Protein AF-A0A3B9QVH5-F1 (afdb_monomer_lite)

Secondary structure (DSSP, 8-state):
-HHHHHHHHHTT-HHHHHHHHHHHTHHHHTTTS-HHHHHHHHHHHHHHHHHHHHHHHHHHHHHHHHHHTT--GGGHHHHHHHHHHHHHHHHHHHHHHTPPTTTTHHHHHHHHHGGGGGGGT--HHHHHHHHHHHHHHHHHHHHGGGGG-TTHHHHHHHHHHHHHHHHHHH-SS--HHHHHHHHHHHHHHHHHHHHHTSEETTEE---SS--HHHHHHHHHHHHHHHHHHHHHHH-GGGG-TTTHHHHHTSSS---S-TT--SPPPPPPPHHHHHHHHTSTTSHHHHHHHHHHHHHHHHHHHHHHTT-S-GGG-

Sequence (313 aa):
MAIPAGIALLLGYEQQMLLITGGFFIIIYGEGHRFRSRLKIMVTAGLLLSLGQMAGAFVGSVVWPAIDAGGSDWWMLLIALYATAVSAVVVFMQNALRLPPPGGFFIIMVSGGATMVAKQGMNPVEVGGWALLGAATATVIGMLPALWGLHRPETTAVERLEKAVASYTADPAPTVARTHQVETLLVTTWYILFDAGHARGGESTSRVVPSESTTLSEELVQRTLTAHVRLARSNPSVGRRDDSAAEELTDTPNYIDLSRHTVPLARPSIRYRVYRSLHWYSQATMASIKVTVACLGAGVLGIACGFDRPDWA

Organism: NCBI:txid1727

Radius of gyration: 23.53 Å; chains: 1; bounding box: 60×47×68 Å

Structure (mmCIF, N/CA/C/O backbone):
data_AF-A0A3B9QVH5-F1
#
_entry.id   AF-A0A3B9QVH5-F1
#
loop_
_atom_site.group_PDB
_atom_site.id
_atom_site.type_symbol
_atom_site.label_atom_id
_atom_site.label_alt_id
_atom_site.label_comp_id
_atom_site.label_asym_id
_atom_site.label_entity_id
_atom_site.label_seq_id
_atom_site.pdbx_PDB_ins_code
_atom_site.Cartn_x
_atom_site.Cartn_y
_atom_site.Cartn_z
_atom_site.occupancy
_atom_site.B_iso_or_equiv
_atom_site.auth_seq_id
_atom_site.auth_comp_id
_atom_site.auth_asym_id
_atom_site.auth_atom_id
_atom_site.pdbx_PDB_model_num
ATOM 1 N N . MET A 1 1 ? 7.959 -16.640 1.766 1.00 56.66 1 MET A N 1
ATOM 2 C CA . MET A 1 1 ? 9.242 -16.409 1.079 1.00 56.66 1 MET A CA 1
ATOM 3 C C . MET A 1 1 ? 10.017 -17.703 0.868 1.00 56.66 1 MET A C 1
ATOM 5 O O . MET A 1 1 ? 10.120 -18.112 -0.274 1.00 56.66 1 MET A O 1
ATOM 9 N N . ALA A 1 2 ? 10.475 -18.390 1.925 1.00 60.97 2 ALA A N 1
ATOM 10 C CA . ALA A 1 2 ? 11.451 -19.489 1.817 1.00 60.97 2 ALA A CA 1
ATOM 11 C C . ALA A 1 2 ? 11.093 -20.647 0.860 1.00 60.97 2 ALA A C 1
ATOM 13 O O . ALA A 1 2 ? 11.980 -21.148 0.186 1.00 60.97 2 ALA A O 1
ATOM 14 N N . ILE A 1 3 ? 9.824 -21.060 0.760 1.00 69.56 3 ILE A N 1
ATOM 15 C CA . ILE A 1 3 ? 9.446 -22.231 -0.054 1.00 69.56 3 ILE A CA 1
ATOM 16 C C . ILE A 1 3 ? 9.471 -21.926 -1.568 1.00 69.56 3 ILE A C 1
ATOM 18 O O . ILE A 1 3 ? 10.285 -22.523 -2.262 1.00 69.56 3 ILE A O 1
ATOM 22 N N . PRO A 1 4 ? 8.662 -20.995 -2.118 1.00 64.81 4 PRO A N 1
ATOM 23 C CA . PRO A 1 4 ? 8.662 -20.732 -3.563 1.00 64.81 4 PRO A CA 1
ATOM 24 C C . PRO A 1 4 ? 9.969 -20.090 -4.055 1.00 64.81 4 PRO A C 1
ATOM 26 O O . PRO A 1 4 ? 10.474 -20.468 -5.108 1.00 64.81 4 PRO A O 1
ATOM 29 N N . ALA A 1 5 ? 10.549 -19.166 -3.279 1.00 61.94 5 ALA A N 1
ATOM 30 C CA . ALA A 1 5 ? 11.828 -18.542 -3.613 1.00 61.94 5 ALA A CA 1
ATOM 31 C C . ALA A 1 5 ? 12.992 -19.543 -3.501 1.00 61.94 5 ALA A C 1
ATOM 33 O O . ALA A 1 5 ? 13.879 -19.547 -4.346 1.00 61.94 5 ALA A O 1
ATOM 34 N N . GLY A 1 6 ? 12.957 -20.436 -2.504 1.00 69.31 6 GLY A N 1
ATOM 35 C CA . GLY A 1 6 ? 13.954 -21.493 -2.337 1.00 69.31 6 GLY A CA 1
ATOM 36 C C . GLY A 1 6 ? 13.887 -22.552 -3.435 1.00 69.31 6 GLY A C 1
ATOM 37 O O . GLY A 1 6 ? 14.928 -22.976 -3.914 1.00 69.31 6 GLY A O 1
ATOM 38 N N . ILE A 1 7 ? 12.689 -22.931 -3.897 1.00 74.25 7 ILE A N 1
ATOM 39 C CA . ILE A 1 7 ? 12.533 -23.836 -5.049 1.00 74.25 7 ILE A CA 1
ATOM 40 C C . ILE A 1 7 ? 13.089 -23.187 -6.322 1.00 74.25 7 ILE A C 1
ATOM 42 O O . ILE A 1 7 ? 13.825 -23.839 -7.056 1.00 74.25 7 ILE A O 1
ATOM 46 N N . ALA A 1 8 ? 12.790 -21.906 -6.569 1.00 71.12 8 ALA A N 1
ATOM 47 C CA . ALA A 1 8 ? 13.343 -21.177 -7.711 1.00 71.12 8 ALA A CA 1
ATOM 48 C C . ALA A 1 8 ? 14.880 -21.114 -7.654 1.00 71.12 8 ALA A C 1
ATOM 50 O O . ALA A 1 8 ? 15.539 -21.413 -8.646 1.00 71.12 8 ALA A O 1
ATOM 51 N N . LEU A 1 9 ? 15.448 -20.817 -6.481 1.00 74.62 9 LEU A N 1
ATOM 52 C CA . LEU A 1 9 ? 16.896 -20.769 -6.277 1.00 74.62 9 LEU A CA 1
ATOM 53 C C . LEU A 1 9 ? 17.556 -22.144 -6.468 1.00 74.62 9 LEU A C 1
ATOM 55 O O . LEU A 1 9 ? 18.572 -22.241 -7.147 1.00 74.62 9 LEU A O 1
ATOM 59 N N . LEU A 1 10 ? 16.955 -23.221 -5.950 1.00 81.00 10 LEU A N 1
ATOM 60 C CA . LEU A 1 10 ? 17.454 -24.592 -6.139 1.00 81.00 10 LEU A CA 1
ATOM 61 C C . LEU A 1 10 ? 17.414 -25.054 -7.604 1.00 81.00 10 LEU A C 1
ATOM 63 O O . LEU A 1 10 ? 18.189 -25.925 -7.989 1.00 81.00 10 LEU A O 1
ATOM 67 N N . LEU A 1 11 ? 16.529 -24.475 -8.415 1.00 81.75 11 LEU A N 1
ATOM 68 C CA . LEU A 1 11 ? 16.412 -24.745 -9.850 1.00 81.75 11 LEU A CA 1
ATOM 69 C C . LEU A 1 11 ? 17.265 -23.798 -10.718 1.00 81.75 11 LEU A C 1
ATOM 71 O O 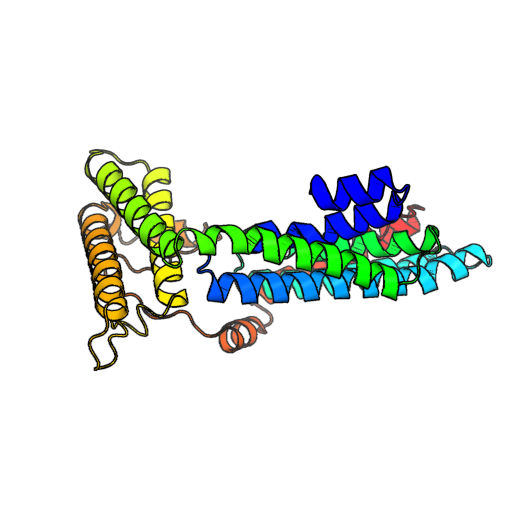. LEU A 1 11 ? 17.204 -23.892 -11.941 1.00 81.75 11 LEU A O 1
ATOM 75 N N . GLY A 1 12 ? 18.056 -22.902 -10.111 1.00 77.00 12 GLY A N 1
ATOM 76 C CA . GLY A 1 12 ? 18.935 -21.960 -10.818 1.00 77.00 12 GLY A CA 1
ATOM 77 C C . GLY A 1 12 ? 18.252 -20.677 -11.315 1.00 77.00 12 GLY A C 1
ATOM 78 O O . GLY A 1 12 ? 18.842 -19.931 -12.092 1.00 77.00 12 GLY A O 1
ATOM 79 N N . TYR A 1 13 ? 17.026 -20.389 -10.871 1.00 78.94 13 TYR A N 1
ATOM 80 C CA . TYR A 1 13 ? 16.233 -19.223 -11.281 1.00 78.94 13 TYR A CA 1
ATOM 81 C C . TYR A 1 13 ? 16.407 -18.025 -10.327 1.00 78.94 13 TYR A C 1
ATOM 83 O O . TYR A 1 13 ? 15.457 -17.556 -9.691 1.00 78.94 13 TYR A O 1
ATOM 91 N N . GLU A 1 14 ? 17.639 -17.525 -10.196 1.00 78.00 14 GLU A N 1
ATOM 92 C CA . GLU A 1 14 ? 17.985 -16.445 -9.254 1.00 78.00 14 GLU A CA 1
ATOM 93 C C . GLU A 1 14 ? 17.274 -15.114 -9.561 1.00 78.00 14 GLU A C 1
ATOM 95 O O . GLU A 1 14 ? 16.830 -14.410 -8.652 1.00 78.00 14 GLU A O 1
ATOM 100 N N . GLN A 1 15 ? 17.111 -14.776 -10.842 1.00 75.88 15 GLN A N 1
ATOM 101 C CA . GLN A 1 15 ? 16.454 -13.534 -11.268 1.00 75.88 15 GLN A CA 1
ATOM 102 C C . GLN A 1 15 ? 14.942 -13.583 -11.007 1.00 75.88 15 GLN A C 1
ATOM 104 O O . GLN A 1 15 ? 14.345 -12.632 -10.496 1.00 75.88 15 GLN A O 1
ATOM 109 N N . GLN A 1 16 ? 14.322 -14.729 -11.284 1.00 81.19 16 GLN A N 1
ATOM 110 C CA . GLN A 1 16 ? 12.898 -14.971 -11.071 1.00 81.19 16 GLN A CA 1
ATOM 111 C C . GLN A 1 16 ? 12.566 -15.017 -9.574 1.00 81.19 16 GLN A C 1
ATOM 113 O O . GLN A 1 16 ? 11.486 -14.588 -9.169 1.00 81.19 16 GLN A O 1
ATOM 118 N N . MET A 1 17 ? 13.505 -15.458 -8.729 1.00 80.56 17 MET A N 1
ATOM 119 C CA . MET A 1 17 ? 13.356 -15.438 -7.272 1.00 80.56 17 MET A CA 1
ATOM 120 C C . MET A 1 17 ? 13.047 -14.029 -6.742 1.00 80.56 17 MET A C 1
ATOM 122 O O . MET A 1 17 ? 12.152 -13.870 -5.905 1.00 80.56 17 MET A O 1
ATOM 126 N N . LEU A 1 18 ? 13.755 -13.001 -7.223 1.00 81.69 18 LEU A N 1
ATOM 127 C CA . LEU A 1 18 ? 13.537 -11.614 -6.793 1.00 81.69 18 LEU A CA 1
ATOM 128 C C . LEU A 1 18 ? 12.141 -11.115 -7.188 1.00 81.69 18 LEU A C 1
ATOM 130 O O . LEU A 1 18 ? 11.474 -10.451 -6.394 1.00 81.69 18 LEU A O 1
ATOM 134 N N . LEU A 1 19 ? 11.661 -11.499 -8.372 1.00 85.12 19 LEU A N 1
ATOM 135 C CA . LEU A 1 19 ? 10.329 -11.141 -8.867 1.00 85.12 19 LEU A CA 1
ATOM 136 C C . LEU A 1 19 ? 9.208 -11.819 -8.073 1.00 85.12 19 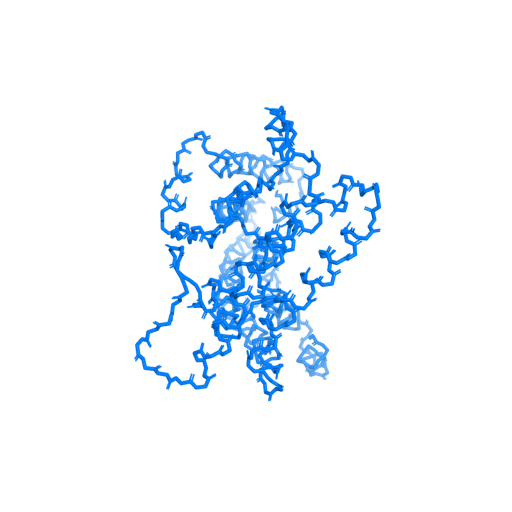LEU A C 1
ATOM 138 O O . LEU A 1 19 ? 8.259 -11.162 -7.644 1.00 85.12 19 LEU A O 1
ATOM 142 N N . ILE A 1 20 ? 9.358 -13.117 -7.800 1.00 86.00 20 ILE A N 1
ATOM 143 C CA . ILE A 1 20 ? 8.442 -13.879 -6.939 1.00 86.00 20 ILE A CA 1
ATOM 144 C C . ILE A 1 20 ? 8.407 -13.264 -5.532 1.00 86.00 20 ILE A C 1
ATOM 146 O O . ILE A 1 20 ? 7.343 -13.147 -4.920 1.00 86.00 20 ILE A O 1
ATOM 150 N N . THR A 1 21 ? 9.562 -12.838 -5.018 1.00 85.50 21 THR A N 1
ATOM 151 C CA . THR A 1 21 ? 9.670 -12.179 -3.710 1.00 85.50 21 THR A CA 1
ATOM 152 C C . THR A 1 21 ? 8.944 -10.833 -3.703 1.00 85.50 21 THR A C 1
ATOM 154 O O . THR A 1 21 ? 8.192 -10.562 -2.765 1.00 85.50 21 THR A O 1
ATOM 157 N N . GLY A 1 22 ? 9.087 -10.037 -4.769 1.00 84.88 22 GLY A N 1
ATOM 158 C CA . GLY A 1 22 ? 8.357 -8.781 -4.968 1.00 84.88 22 GLY A CA 1
ATOM 159 C C . GLY A 1 22 ? 6.840 -8.961 -4.866 1.00 84.88 22 GLY A C 1
ATOM 160 O O . GLY A 1 22 ? 6.176 -8.262 -4.100 1.00 84.88 22 GLY A O 1
ATOM 161 N N . GLY A 1 23 ? 6.300 -9.972 -5.552 1.00 86.44 23 GLY A N 1
ATOM 162 C CA . GLY A 1 23 ? 4.879 -10.315 -5.485 1.00 86.44 23 GLY A CA 1
ATOM 163 C C . GLY A 1 23 ? 4.413 -10.814 -4.114 1.00 86.44 23 GLY A C 1
ATOM 164 O O . GLY A 1 23 ? 3.277 -10.571 -3.711 1.00 86.44 23 GLY A O 1
ATOM 165 N N . PHE A 1 24 ? 5.277 -11.485 -3.350 1.00 88.75 24 PHE A N 1
ATOM 166 C CA . PHE A 1 24 ? 4.900 -12.051 -2.051 1.00 88.75 24 PHE A CA 1
ATOM 167 C C . PHE A 1 24 ? 4.706 -10.984 -0.958 1.00 88.75 24 PHE A C 1
ATOM 169 O O . PHE A 1 24 ? 3.986 -11.240 0.012 1.00 88.75 24 PHE A O 1
ATOM 176 N N . PHE A 1 25 ? 5.251 -9.768 -1.113 1.00 88.31 25 PHE A N 1
ATOM 177 C CA . PHE A 1 25 ? 5.033 -8.663 -0.161 1.00 88.31 25 PHE A CA 1
ATOM 178 C C . PHE A 1 25 ? 3.553 -8.323 0.072 1.00 88.31 25 PHE A C 1
ATOM 180 O O . PHE A 1 25 ? 3.219 -7.734 1.103 1.00 88.31 25 PHE A O 1
ATOM 187 N N . ILE A 1 26 ? 2.642 -8.777 -0.800 1.00 91.81 26 ILE A N 1
ATOM 188 C CA . ILE A 1 26 ? 1.198 -8.639 -0.582 1.00 91.81 26 ILE A CA 1
ATOM 189 C C . ILE A 1 26 ? 0.719 -9.246 0.749 1.00 91.81 26 ILE A C 1
ATOM 191 O O . ILE A 1 26 ? -0.357 -8.894 1.228 1.00 91.81 26 ILE A O 1
ATOM 195 N N . ILE A 1 27 ? 1.483 -10.175 1.343 1.00 89.25 27 ILE A N 1
ATOM 196 C CA . ILE A 1 27 ? 1.097 -10.866 2.578 1.00 89.25 27 ILE A CA 1
ATOM 197 C C . ILE A 1 27 ? 0.844 -9.890 3.731 1.00 89.25 27 ILE A C 1
ATOM 199 O O . ILE A 1 27 ? -0.097 -10.092 4.499 1.00 89.25 27 ILE A O 1
ATOM 203 N N . ILE A 1 28 ? 1.622 -8.802 3.776 1.00 87.94 28 ILE A N 1
ATOM 204 C CA . ILE A 1 28 ? 1.558 -7.762 4.809 1.00 87.94 28 ILE A CA 1
ATOM 205 C C . ILE A 1 28 ? 0.229 -6.998 4.712 1.00 87.94 28 ILE A C 1
ATOM 207 O O . ILE A 1 28 ? -0.379 -6.664 5.723 1.00 87.94 28 ILE A O 1
ATOM 211 N N . TYR A 1 29 ? -0.296 -6.803 3.498 1.00 85.75 29 TYR A N 1
ATOM 212 C CA . TYR A 1 29 ? -1.578 -6.125 3.276 1.00 85.75 29 TYR A CA 1
ATOM 213 C C . TYR A 1 29 ? -2.778 -6.915 3.805 1.00 85.75 29 TYR A C 1
ATOM 215 O O . TYR A 1 29 ? -3.856 -6.356 4.002 1.00 85.75 29 TYR A O 1
ATOM 223 N N . GLY A 1 30 ? -2.621 -8.225 4.009 1.00 81.94 30 GLY A N 1
ATOM 224 C CA . GLY A 1 30 ? -3.694 -9.075 4.501 1.00 81.94 30 GLY A CA 1
ATOM 225 C C . GLY A 1 30 ? -3.874 -9.062 6.021 1.00 81.94 30 GLY A C 1
ATOM 226 O O . GLY A 1 30 ? -4.876 -9.586 6.511 1.00 81.94 30 GLY A O 1
ATOM 227 N N . GLU A 1 31 ? -2.925 -8.520 6.783 1.00 79.56 31 GLU A N 1
ATOM 228 C CA . GLU A 1 31 ? -2.965 -8.569 8.246 1.00 79.56 31 GLU A CA 1
ATOM 229 C C . GLU A 1 31 ? -4.134 -7.758 8.823 1.00 79.56 31 GLU A C 1
ATOM 231 O O . GLU A 1 31 ? -4.528 -6.729 8.282 1.00 79.56 31 GLU A O 1
ATOM 236 N N . GLY A 1 32 ? -4.740 -8.253 9.908 1.00 70.94 32 GLY A N 1
ATOM 237 C CA . GLY A 1 32 ? -5.809 -7.552 10.637 1.00 70.94 32 GLY A CA 1
ATOM 238 C C . GLY A 1 32 ? -7.189 -7.515 9.964 1.00 70.94 32 GLY A C 1
ATOM 239 O O . GLY A 1 32 ? -8.143 -7.064 10.588 1.00 70.94 32 GLY A O 1
ATOM 240 N N . HIS A 1 33 ? -7.336 -8.021 8.737 1.00 77.56 33 HIS A N 1
ATOM 241 C CA . HIS A 1 33 ? -8.607 -7.998 8.009 1.00 77.56 33 HIS A CA 1
ATOM 242 C C . HIS A 1 33 ? -9.358 -9.335 8.096 1.00 77.56 33 HIS A C 1
ATOM 244 O O . HIS A 1 33 ? -8.760 -10.415 8.082 1.00 77.56 33 HIS A O 1
ATOM 250 N N . ARG A 1 34 ? -10.698 -9.282 8.091 1.00 79.94 34 ARG A N 1
ATOM 251 C CA . ARG A 1 34 ? -11.557 -10.467 7.918 1.00 79.94 34 ARG A CA 1
ATOM 252 C C . ARG A 1 34 ? -11.184 -11.211 6.639 1.00 79.94 34 ARG A C 1
ATOM 254 O O . ARG A 1 34 ? -11.028 -10.573 5.606 1.00 79.94 34 ARG A O 1
ATOM 261 N N . PHE A 1 35 ? -11.175 -12.545 6.646 1.00 81.19 35 PHE A N 1
ATOM 262 C CA . PHE A 1 35 ? -10.736 -13.355 5.497 1.00 81.19 35 PHE A CA 1
ATOM 263 C C . PHE A 1 35 ? -11.396 -13.004 4.148 1.00 81.19 35 PHE A C 1
ATOM 265 O O . PHE A 1 35 ? -10.711 -12.968 3.129 1.00 81.19 35 PHE A O 1
ATOM 272 N N . ARG A 1 36 ? -12.695 -12.662 4.108 1.00 77.00 36 ARG A N 1
ATOM 273 C CA . ARG A 1 36 ? -13.353 -12.239 2.850 1.00 77.00 36 ARG A CA 1
ATOM 274 C C . ARG A 1 36 ? -12.829 -10.896 2.326 1.00 77.00 36 ARG A C 1
ATOM 276 O O . ARG A 1 36 ? -12.638 -10.746 1.122 1.00 77.00 36 ARG A O 1
ATOM 283 N N . SER A 1 37 ? -12.608 -9.927 3.211 1.00 81.31 37 SER A N 1
ATOM 284 C CA . SER A 1 37 ? -12.058 -8.610 2.856 1.00 81.31 37 SER A CA 1
ATOM 285 C C . SER A 1 37 ? -10.555 -8.700 2.592 1.00 81.31 37 SER A C 1
ATOM 287 O O . SER A 1 37 ? -10.074 -8.138 1.613 1.00 81.31 37 SER A O 1
ATOM 289 N N . ARG A 1 38 ? -9.841 -9.507 3.383 1.00 87.88 38 ARG A N 1
ATOM 290 C CA . ARG A 1 38 ? -8.433 -9.868 3.218 1.00 87.88 38 ARG A CA 1
ATOM 291 C C . ARG A 1 38 ? -8.154 -10.398 1.819 1.00 87.88 38 ARG A C 1
ATOM 293 O O . ARG A 1 38 ? -7.260 -9.883 1.166 1.00 87.88 38 ARG A O 1
ATOM 300 N N . LEU A 1 39 ? -8.953 -11.352 1.328 1.00 88.38 39 LEU A N 1
ATOM 301 C CA . LEU A 1 39 ? -8.797 -11.879 -0.029 1.00 88.38 39 LEU A CA 1
ATOM 302 C C . LEU A 1 39 ? -8.886 -10.763 -1.079 1.00 88.38 39 LEU A C 1
ATOM 304 O O . LEU A 1 39 ? -8.023 -10.663 -1.944 1.00 88.38 39 LEU A O 1
ATOM 308 N N . LYS A 1 40 ? -9.894 -9.887 -0.980 1.00 89.62 40 LYS A N 1
ATOM 309 C CA . LYS A 1 40 ? -10.055 -8.763 -1.916 1.00 89.62 40 LYS A CA 1
ATOM 310 C C . LYS A 1 40 ? -8.869 -7.803 -1.867 1.00 89.62 40 LYS A C 1
ATOM 312 O O . LYS A 1 40 ? -8.398 -7.378 -2.918 1.00 89.62 40 LYS A O 1
ATOM 317 N N . ILE A 1 41 ? -8.387 -7.474 -0.671 1.00 89.50 41 ILE A N 1
ATOM 318 C CA . ILE A 1 41 ? -7.250 -6.568 -0.469 1.00 89.50 41 ILE A CA 1
ATOM 319 C C . ILE A 1 41 ? -5.974 -7.179 -1.049 1.00 89.50 41 ILE A C 1
ATOM 321 O O . ILE A 1 41 ? -5.300 -6.528 -1.839 1.00 89.50 41 ILE A O 1
ATOM 325 N N . MET A 1 42 ? -5.683 -8.439 -0.721 1.00 92.69 42 MET A N 1
ATOM 326 C CA . MET A 1 42 ? -4.497 -9.153 -1.196 1.00 92.69 42 MET A CA 1
ATOM 327 C C . MET A 1 42 ? -4.498 -9.317 -2.719 1.00 92.69 42 MET A C 1
ATOM 329 O O . MET A 1 42 ? -3.483 -9.051 -3.353 1.00 92.69 42 MET A O 1
ATOM 333 N N . VAL A 1 43 ? -5.642 -9.668 -3.320 1.00 94.12 43 VAL A N 1
ATOM 334 C CA . VAL A 1 43 ? -5.779 -9.758 -4.783 1.00 94.12 43 VAL A CA 1
ATOM 335 C C . VAL A 1 43 ? -5.594 -8.390 -5.436 1.00 94.12 43 VAL A C 1
ATOM 337 O O . VAL A 1 43 ? -4.854 -8.275 -6.406 1.00 94.12 43 VAL A O 1
ATOM 340 N N . THR A 1 44 ? -6.211 -7.336 -4.894 1.00 93.00 44 THR A N 1
ATOM 341 C CA . THR A 1 44 ? -6.073 -5.976 -5.444 1.00 93.00 44 THR A CA 1
ATOM 342 C C . THR A 1 44 ? -4.624 -5.493 -5.354 1.00 93.00 44 THR A C 1
ATOM 344 O O . THR A 1 44 ? -4.080 -5.016 -6.345 1.00 93.00 44 THR A O 1
ATOM 347 N N . ALA A 1 45 ? -3.975 -5.661 -4.198 1.00 92.62 45 ALA A N 1
ATOM 348 C CA . ALA A 1 45 ? -2.574 -5.298 -4.002 1.00 92.62 45 ALA A CA 1
ATOM 349 C C . ALA A 1 45 ? -1.644 -6.114 -4.912 1.00 92.62 45 ALA A C 1
ATOM 351 O O . ALA A 1 45 ? -0.744 -5.545 -5.521 1.00 92.62 45 ALA A O 1
ATOM 352 N N . GLY A 1 46 ? -1.889 -7.420 -5.057 1.00 93.94 46 GLY A N 1
ATOM 353 C CA . GLY A 1 46 ? -1.112 -8.296 -5.934 1.00 93.94 46 GLY A CA 1
ATOM 354 C C . GLY A 1 46 ? -1.240 -7.943 -7.408 1.00 93.94 46 GLY A C 1
ATOM 355 O O . GLY A 1 46 ? -0.235 -7.936 -8.117 1.00 93.94 46 GLY A O 1
ATOM 356 N N . LEU A 1 47 ? -2.440 -7.574 -7.862 1.00 95.69 47 LEU A N 1
ATOM 357 C CA . LEU A 1 47 ? -2.648 -7.070 -9.218 1.00 95.69 47 LEU A CA 1
ATOM 358 C C . LEU A 1 47 ? -1.925 -5.739 -9.434 1.00 95.69 47 LEU A C 1
ATOM 360 O O . LEU A 1 47 ? -1.218 -5.601 -10.426 1.00 95.69 47 LEU A O 1
ATOM 364 N N . LEU A 1 48 ? -2.050 -4.783 -8.507 1.00 95.19 48 LEU A N 1
ATOM 365 C CA . LEU A 1 48 ? -1.369 -3.487 -8.610 1.00 95.19 48 LEU A CA 1
ATOM 366 C C . LEU A 1 48 ? 0.156 -3.637 -8.626 1.00 95.19 48 LEU A C 1
ATOM 368 O O . LEU A 1 48 ? 0.809 -3.026 -9.465 1.00 95.19 48 LEU A O 1
ATOM 372 N N . LEU A 1 49 ? 0.710 -4.474 -7.744 1.00 94.06 49 LEU A N 1
ATOM 373 C CA . LEU A 1 49 ? 2.141 -4.778 -7.711 1.00 94.06 49 LEU A CA 1
ATOM 374 C C . LEU A 1 49 ? 2.610 -5.404 -9.022 1.00 94.06 49 LEU A C 1
ATOM 376 O O . LEU A 1 49 ? 3.576 -4.936 -9.612 1.00 94.06 49 LEU A O 1
ATOM 380 N N . SER A 1 50 ? 1.908 -6.427 -9.506 1.00 95.44 50 SER A N 1
ATOM 381 C CA . SER A 1 50 ? 2.343 -7.164 -10.696 1.00 95.44 50 SER A CA 1
ATOM 382 C C . SER A 1 50 ? 2.210 -6.338 -11.975 1.00 95.44 50 SER A C 1
ATOM 384 O O . SER A 1 50 ? 3.101 -6.366 -12.821 1.00 95.44 50 SER A O 1
ATOM 386 N N . LEU A 1 51 ? 1.127 -5.564 -12.108 1.00 96.38 51 LEU A N 1
ATOM 387 C CA . LEU A 1 51 ? 0.949 -4.626 -13.220 1.00 96.38 51 LEU A CA 1
ATOM 388 C C . LEU A 1 51 ? 1.975 -3.494 -13.161 1.00 96.38 51 LEU A C 1
ATOM 390 O O . LEU A 1 51 ? 2.501 -3.100 -14.198 1.00 96.38 51 LEU A O 1
ATOM 394 N N . GLY A 1 52 ? 2.283 -3.006 -11.959 1.00 95.44 52 GLY A N 1
ATOM 395 C CA . GLY A 1 52 ? 3.352 -2.048 -11.729 1.00 95.44 52 GLY A CA 1
ATOM 396 C C . GLY A 1 52 ? 4.699 -2.591 -12.199 1.00 95.44 52 GLY A C 1
ATOM 397 O O . GLY A 1 52 ? 5.325 -1.994 -13.065 1.00 95.44 52 GLY A O 1
ATOM 398 N N . GLN A 1 53 ? 5.098 -3.783 -11.750 1.00 95.06 53 GLN A N 1
ATOM 399 C CA . GLN A 1 53 ? 6.338 -4.422 -12.201 1.00 95.06 53 GLN A CA 1
ATOM 400 C C . GLN A 1 53 ? 6.390 -4.652 -13.713 1.00 95.06 53 GLN A C 1
ATOM 402 O O . GLN A 1 53 ? 7.414 -4.386 -14.336 1.00 95.06 53 GLN A O 1
ATOM 407 N N . MET A 1 54 ? 5.292 -5.114 -14.312 1.00 96.44 54 MET A N 1
ATOM 408 C CA . MET A 1 54 ? 5.197 -5.297 -15.760 1.00 96.44 54 MET A CA 1
ATOM 409 C C . MET A 1 54 ? 5.377 -3.968 -16.506 1.00 96.44 54 MET A C 1
ATOM 411 O O . MET A 1 54 ? 6.131 -3.905 -17.474 1.00 96.44 54 MET A O 1
ATOM 415 N N . ALA A 1 55 ? 4.728 -2.896 -16.045 1.00 96.56 55 ALA A N 1
ATOM 416 C CA . ALA A 1 55 ? 4.859 -1.568 -16.640 1.00 96.56 55 ALA A CA 1
ATOM 417 C C . ALA A 1 55 ? 6.279 -1.000 -16.478 1.00 96.56 55 ALA A C 1
ATOM 419 O O . ALA A 1 55 ? 6.823 -0.447 -17.431 1.00 96.56 55 ALA A O 1
ATOM 420 N N . GLY A 1 56 ? 6.903 -1.186 -15.311 1.00 95.62 56 GLY A N 1
ATOM 421 C CA . GLY A 1 56 ? 8.288 -0.786 -15.068 1.00 95.62 56 GLY A CA 1
ATOM 422 C C . GLY A 1 56 ? 9.256 -1.533 -15.981 1.00 95.62 56 GLY A C 1
ATOM 423 O O . GLY A 1 56 ? 10.065 -0.912 -16.666 1.00 95.62 56 GLY A O 1
ATOM 424 N N . ALA A 1 57 ? 9.120 -2.856 -16.088 1.00 95.81 57 ALA A N 1
ATOM 425 C CA . ALA A 1 57 ? 9.925 -3.660 -17.005 1.00 95.81 57 ALA A CA 1
ATOM 426 C C . ALA A 1 57 ? 9.727 -3.248 -18.472 1.00 95.81 57 ALA A C 1
ATOM 428 O O . ALA A 1 57 ? 10.695 -3.201 -19.228 1.00 95.81 57 ALA A O 1
ATOM 429 N N . PHE A 1 58 ? 8.502 -2.889 -18.867 1.00 96.62 58 PHE A N 1
ATOM 430 C CA . PHE A 1 58 ? 8.220 -2.376 -20.207 1.00 96.62 58 PHE A CA 1
ATOM 431 C C . PHE A 1 58 ? 8.944 -1.051 -20.470 1.00 96.62 58 PHE A C 1
ATOM 433 O O . PHE A 1 58 ? 9.627 -0.912 -21.482 1.00 96.62 58 PHE A O 1
ATOM 440 N N . VAL A 1 59 ? 8.879 -0.109 -19.526 1.00 96.44 59 VAL A N 1
ATOM 441 C CA . VAL A 1 59 ? 9.638 1.150 -19.575 1.00 96.44 59 VAL A CA 1
ATOM 442 C C . VAL A 1 59 ? 11.140 0.881 -19.719 1.00 96.44 59 VAL A C 1
ATOM 444 O O . VAL A 1 59 ? 11.782 1.433 -20.612 1.00 96.44 59 VAL A O 1
ATOM 447 N N . GLY A 1 60 ? 11.686 -0.031 -18.913 1.00 95.00 60 GLY A N 1
ATOM 448 C CA . GLY A 1 60 ? 13.083 -0.451 -19.011 1.00 95.00 60 GLY A CA 1
ATOM 449 C C . GLY A 1 60 ? 13.440 -1.040 -20.378 1.00 95.00 60 GLY A C 1
ATOM 450 O O . GLY A 1 60 ? 14.491 -0.721 -20.928 1.00 95.00 60 GLY A O 1
ATOM 451 N N . SER A 1 61 ? 12.553 -1.855 -20.956 1.00 94.69 61 SER A N 1
ATOM 452 C CA . SER A 1 61 ? 12.773 -2.495 -22.262 1.00 94.69 61 SER A CA 1
ATOM 453 C C . SER A 1 61 ? 12.823 -1.511 -23.433 1.00 94.69 61 SER A C 1
ATOM 455 O O . SER A 1 61 ? 13.335 -1.855 -24.491 1.00 94.69 61 SER A O 1
ATOM 457 N N . VAL A 1 62 ? 12.324 -0.286 -23.247 1.00 95.00 62 VAL A N 1
ATOM 458 C CA . VAL A 1 62 ? 12.447 0.801 -24.227 1.00 95.00 62 VAL A CA 1
ATOM 459 C C . VAL A 1 62 ? 13.721 1.609 -23.982 1.00 95.00 62 VAL A C 1
ATOM 461 O O . VAL A 1 62 ? 14.429 1.948 -24.925 1.00 95.00 62 VAL A O 1
ATOM 464 N N . VAL A 1 63 ? 14.020 1.910 -22.717 1.00 94.56 63 VAL A N 1
ATOM 465 C CA . VAL A 1 63 ? 15.109 2.819 -22.330 1.00 94.56 63 VAL A CA 1
ATOM 466 C C . VAL A 1 63 ? 16.486 2.199 -22.541 1.00 94.56 63 VAL A C 1
ATOM 468 O O . VAL A 1 63 ? 17.338 2.825 -23.166 1.00 94.56 63 VAL A O 1
ATOM 471 N N . TRP A 1 64 ? 16.717 0.977 -22.054 1.00 93.62 64 TRP A N 1
ATOM 472 C CA . TRP A 1 64 ? 18.059 0.386 -22.086 1.00 93.62 64 TRP A CA 1
ATOM 473 C C . TRP A 1 64 ? 18.562 0.093 -23.500 1.00 93.62 64 TRP A C 1
ATOM 475 O O . TRP A 1 64 ? 19.664 0.536 -23.806 1.00 93.62 64 TRP A O 1
ATOM 485 N N . PRO A 1 65 ? 17.771 -0.507 -24.413 1.00 92.81 65 PRO A N 1
ATOM 486 C CA . PRO A 1 65 ? 18.231 -0.708 -25.786 1.00 92.81 65 PRO A CA 1
ATOM 487 C C . PRO A 1 65 ? 18.532 0.599 -26.526 1.00 92.81 65 PRO A C 1
ATOM 489 O O . PRO A 1 65 ? 19.419 0.628 -27.375 1.00 92.81 65 PRO A O 1
ATOM 492 N N . ALA A 1 66 ? 17.816 1.685 -26.215 1.00 92.50 66 ALA A N 1
ATOM 493 C CA . ALA A 1 66 ? 18.077 2.990 -26.814 1.00 92.50 66 ALA A CA 1
ATOM 494 C C . ALA A 1 66 ? 19.423 3.575 -26.356 1.00 92.50 66 ALA A C 1
ATOM 496 O O . ALA A 1 66 ? 20.136 4.164 -27.166 1.00 92.50 66 ALA A O 1
ATOM 497 N N . ILE A 1 67 ? 19.780 3.385 -25.082 1.00 92.56 67 ILE A N 1
ATOM 498 C CA . ILE A 1 67 ? 21.086 3.773 -24.531 1.00 92.56 67 ILE A CA 1
ATOM 499 C C . ILE A 1 67 ? 22.189 2.873 -25.108 1.00 92.56 67 ILE A C 1
ATOM 501 O O . ILE A 1 67 ? 23.172 3.383 -25.640 1.00 92.56 67 ILE A O 1
ATOM 505 N N . ASP A 1 68 ? 21.996 1.550 -25.102 1.00 91.62 68 ASP A N 1
ATOM 506 C CA . ASP A 1 68 ? 22.973 0.572 -25.608 1.00 91.62 68 ASP A CA 1
ATOM 507 C C . ASP A 1 68 ? 23.265 0.753 -27.111 1.00 91.62 68 ASP A C 1
ATOM 509 O O . ASP A 1 68 ? 24.375 0.489 -27.573 1.00 91.62 68 ASP A O 1
ATOM 513 N N . ALA A 1 69 ? 22.298 1.260 -27.884 1.00 92.12 69 ALA A N 1
ATOM 514 C CA . ALA A 1 69 ? 22.466 1.625 -29.293 1.00 92.12 69 ALA A CA 1
ATOM 515 C C . ALA A 1 69 ? 23.254 2.938 -29.519 1.00 92.12 69 ALA A C 1
ATOM 517 O O . ALA A 1 69 ? 23.347 3.408 -30.655 1.00 92.12 69 ALA A O 1
ATOM 518 N N . GLY A 1 70 ? 23.813 3.540 -28.464 1.00 90.81 70 GLY A N 1
ATOM 519 C CA . GLY A 1 70 ? 24.552 4.806 -28.512 1.00 90.81 70 GLY A CA 1
ATOM 520 C C . GLY A 1 70 ? 23.677 6.051 -28.345 1.00 90.81 70 GLY A C 1
ATOM 521 O O . GLY A 1 70 ? 24.097 7.151 -28.708 1.00 90.81 70 GLY A O 1
ATOM 522 N N . GLY A 1 71 ? 22.450 5.896 -27.840 1.00 89.69 71 GLY A N 1
ATOM 523 C CA . GLY A 1 71 ? 21.575 7.011 -27.487 1.00 89.69 71 GLY A CA 1
ATOM 524 C C . GLY A 1 71 ? 22.067 7.786 -26.261 1.00 89.69 71 GLY A C 1
ATOM 525 O O . GLY A 1 71 ? 22.970 7.367 -25.547 1.00 89.69 71 GLY A O 1
ATOM 526 N N . SER A 1 72 ? 21.457 8.945 -26.009 1.00 93.38 72 SER A N 1
ATOM 527 C CA . SER A 1 72 ? 21.810 9.785 -24.859 1.00 93.38 72 SER A CA 1
ATOM 528 C C . SER A 1 72 ? 21.276 9.223 -23.537 1.00 93.38 72 SER A C 1
ATOM 530 O O . SER A 1 72 ? 20.137 8.755 -23.483 1.00 93.38 72 SER A O 1
ATOM 532 N N . ASP A 1 73 ? 22.031 9.403 -22.450 1.00 90.50 73 ASP A N 1
ATOM 533 C CA . ASP A 1 73 ? 21.619 9.055 -21.079 1.00 90.50 73 ASP A CA 1
ATOM 534 C C . ASP A 1 73 ? 20.291 9.706 -20.655 1.00 90.50 73 ASP A C 1
ATOM 536 O O . ASP A 1 73 ? 19.586 9.191 -19.792 1.00 90.50 73 ASP A O 1
ATOM 540 N N . TRP A 1 74 ? 19.864 10.786 -21.320 1.00 93.50 74 TRP A N 1
ATOM 541 C CA . TRP A 1 74 ? 18.558 11.416 -21.099 1.00 93.50 74 TRP A CA 1
ATOM 542 C C . TRP A 1 74 ? 17.353 10.498 -21.356 1.00 93.50 74 TRP A C 1
ATOM 544 O O . TRP A 1 74 ? 16.258 10.807 -20.885 1.00 93.50 74 TRP A O 1
ATOM 554 N N . TRP A 1 75 ? 17.520 9.342 -22.010 1.00 94.31 75 TRP A N 1
ATOM 555 C CA . TRP A 1 75 ? 16.486 8.297 -22.050 1.00 94.31 75 TRP A CA 1
ATOM 556 C C . TRP A 1 75 ? 16.056 7.825 -20.649 1.00 94.31 75 TRP A C 1
ATOM 558 O O . TRP A 1 75 ? 14.899 7.442 -20.455 1.00 94.31 75 TRP A O 1
ATOM 568 N N . MET A 1 76 ? 16.931 7.947 -19.645 1.00 93.94 76 MET A N 1
ATOM 569 C CA . MET A 1 76 ? 16.625 7.706 -18.230 1.00 93.94 76 MET A CA 1
ATOM 570 C C . MET A 1 76 ? 15.494 8.590 -17.686 1.00 93.94 76 MET A C 1
ATOM 572 O O . MET A 1 76 ? 14.828 8.215 -16.719 1.00 93.94 76 MET A O 1
ATOM 576 N N . LEU A 1 77 ? 15.203 9.724 -18.332 1.00 95.00 77 LEU A N 1
ATOM 577 C CA . LEU A 1 77 ? 14.087 10.592 -17.966 1.00 95.00 77 LEU A CA 1
ATOM 578 C C . LEU A 1 77 ? 12.739 9.869 -18.101 1.00 95.00 77 LEU A C 1
ATOM 580 O O . LEU A 1 77 ? 11.815 10.159 -17.348 1.00 95.00 77 LEU A O 1
ATOM 584 N N . LEU A 1 78 ? 12.627 8.877 -18.989 1.00 95.62 78 LEU A N 1
ATOM 585 C CA . LEU A 1 78 ? 11.419 8.060 -19.119 1.00 95.62 78 LEU A CA 1
ATOM 586 C C . LEU A 1 78 ? 11.210 7.160 -17.886 1.00 95.62 78 LEU A C 1
ATOM 588 O O . LEU A 1 78 ? 10.079 7.032 -17.415 1.00 95.62 78 LEU A O 1
ATOM 592 N N . ILE A 1 79 ? 12.289 6.616 -17.304 1.00 95.31 79 ILE A N 1
ATOM 593 C CA . ILE A 1 79 ? 12.236 5.891 -16.020 1.00 95.31 79 ILE A CA 1
ATOM 594 C C . ILE A 1 79 ? 11.829 6.845 -14.891 1.00 95.31 79 ILE A C 1
ATOM 596 O O . ILE A 1 79 ? 10.927 6.518 -14.121 1.00 95.31 79 ILE A O 1
ATOM 600 N N . ALA A 1 80 ? 12.431 8.039 -14.828 1.00 95.38 80 ALA A N 1
ATOM 601 C CA . ALA A 1 80 ? 12.094 9.046 -13.819 1.00 95.38 80 ALA A CA 1
ATOM 602 C C . ALA A 1 80 ? 10.618 9.480 -13.908 1.00 95.38 80 ALA A C 1
ATOM 604 O O . ALA A 1 80 ? 9.921 9.543 -12.893 1.00 95.38 80 ALA A O 1
ATOM 605 N N . LEU A 1 81 ? 10.109 9.732 -15.121 1.00 96.31 81 LEU A N 1
ATOM 606 C CA . LEU A 1 81 ? 8.704 10.069 -15.368 1.00 96.31 81 LEU A CA 1
ATOM 607 C C . LEU A 1 81 ? 7.768 8.943 -14.926 1.00 96.31 81 LEU A C 1
ATOM 609 O O . LEU A 1 81 ? 6.744 9.207 -14.296 1.00 96.31 81 LEU A O 1
ATOM 613 N N . TYR A 1 82 ? 8.120 7.695 -15.234 1.00 96.56 82 TYR A N 1
ATOM 614 C CA . TYR A 1 82 ? 7.350 6.529 -14.821 1.00 96.56 82 TYR A CA 1
ATOM 615 C C . TYR A 1 82 ? 7.294 6.392 -13.292 1.00 96.56 82 TYR A C 1
ATOM 617 O O . TYR A 1 82 ? 6.200 6.319 -12.728 1.00 96.56 82 TYR A O 1
ATOM 625 N N . ALA A 1 83 ? 8.449 6.414 -12.618 1.00 95.19 83 ALA A N 1
ATOM 626 C CA . ALA A 1 83 ? 8.531 6.320 -11.162 1.00 95.19 83 ALA A CA 1
ATOM 627 C C . ALA A 1 83 ? 7.753 7.462 -10.490 1.00 95.19 83 ALA A C 1
ATOM 629 O O . ALA A 1 83 ? 6.930 7.217 -9.609 1.00 95.19 83 ALA A O 1
ATOM 630 N N . THR A 1 84 ? 7.908 8.691 -10.992 1.00 96.44 84 THR A N 1
ATOM 631 C CA . THR A 1 84 ? 7.157 9.868 -10.530 1.00 96.44 84 THR A CA 1
ATOM 632 C C . THR A 1 84 ? 5.650 9.668 -10.689 1.00 96.44 84 THR A C 1
ATOM 634 O O . THR A 1 84 ? 4.897 9.927 -9.751 1.00 96.44 84 THR A O 1
ATOM 637 N N . ALA A 1 85 ? 5.183 9.204 -11.853 1.00 96.44 85 ALA A N 1
ATOM 638 C CA . ALA A 1 85 ? 3.759 9.012 -12.109 1.00 96.44 85 ALA A CA 1
ATOM 639 C C . ALA A 1 85 ? 3.149 7.961 -11.168 1.00 96.44 85 ALA A C 1
ATOM 641 O O . ALA A 1 85 ? 2.079 8.188 -10.596 1.00 96.44 85 ALA A O 1
ATOM 642 N N . VAL A 1 86 ? 3.846 6.839 -10.958 1.00 96.12 86 VAL A N 1
ATOM 643 C CA . VAL A 1 86 ? 3.425 5.800 -10.006 1.00 96.12 86 VAL A CA 1
ATOM 644 C C . VAL A 1 86 ? 3.398 6.361 -8.583 1.00 96.12 86 VAL A C 1
ATOM 646 O O . VAL A 1 86 ? 2.380 6.229 -7.900 1.00 96.12 86 VAL A O 1
ATOM 649 N N . SER A 1 87 ? 4.463 7.041 -8.154 1.00 95.19 87 SER A N 1
ATOM 650 C CA . SER A 1 87 ? 4.559 7.672 -6.834 1.00 95.19 87 SER A CA 1
ATOM 651 C C . SER A 1 87 ? 3.447 8.687 -6.595 1.00 95.19 87 SER A C 1
ATOM 653 O O . SER A 1 87 ? 2.787 8.627 -5.560 1.00 95.19 87 SER A O 1
ATOM 655 N N . ALA A 1 88 ? 3.166 9.570 -7.554 1.00 96.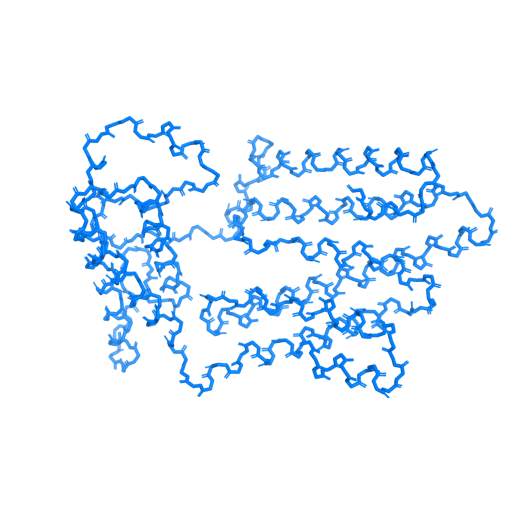31 88 ALA A N 1
ATOM 656 C CA . ALA A 1 88 ? 2.104 10.567 -7.453 1.00 96.31 88 ALA A CA 1
ATOM 657 C C . ALA A 1 88 ? 0.732 9.910 -7.234 1.00 96.31 88 ALA A C 1
ATOM 659 O O . ALA A 1 88 ? 0.031 10.222 -6.268 1.00 96.31 88 ALA A O 1
ATOM 660 N N . VAL A 1 89 ? 0.370 8.935 -8.077 1.00 95.62 89 VAL A N 1
ATOM 661 C CA . VAL A 1 89 ? -0.909 8.217 -7.962 1.00 95.62 89 VAL A CA 1
ATOM 662 C C . VAL A 1 89 ? -1.003 7.482 -6.628 1.00 95.62 89 VAL A C 1
ATOM 664 O O . VAL A 1 89 ? -2.022 7.569 -5.939 1.00 95.62 89 VAL A O 1
ATOM 667 N N . VAL A 1 90 ? 0.052 6.772 -6.238 1.00 94.62 90 VAL A N 1
ATOM 668 C CA . VAL A 1 90 ? 0.062 5.985 -5.006 1.00 94.62 90 VAL A CA 1
ATOM 669 C C . VAL A 1 90 ? -0.009 6.879 -3.769 1.00 94.62 90 VAL A C 1
ATOM 671 O O . VAL A 1 90 ? -0.809 6.601 -2.877 1.00 94.62 90 VAL A O 1
ATOM 674 N N . VAL A 1 91 ? 0.755 7.970 -3.718 1.00 94.50 91 VAL A N 1
ATOM 675 C CA . VAL A 1 91 ? 0.739 8.933 -2.606 1.00 94.50 91 VAL A CA 1
ATOM 676 C C . VAL A 1 91 ? -0.614 9.625 -2.509 1.00 94.50 91 VAL A C 1
ATOM 678 O O . VAL A 1 91 ? -1.157 9.754 -1.408 1.00 94.50 91 VAL A O 1
ATOM 681 N N . PHE A 1 92 ? -1.205 10.021 -3.639 1.00 95.12 92 PHE A N 1
ATOM 682 C CA . PHE A 1 92 ? -2.561 10.557 -3.656 1.00 95.12 92 PHE A CA 1
ATOM 683 C C . PHE A 1 92 ? -3.554 9.550 -3.065 1.00 95.12 92 PHE A C 1
ATOM 685 O O . PHE A 1 92 ? -4.300 9.886 -2.143 1.00 95.12 92 PHE A O 1
ATOM 692 N N . MET A 1 93 ? -3.540 8.302 -3.542 1.00 94.38 93 MET A N 1
ATOM 693 C CA . MET A 1 93 ? -4.458 7.260 -3.075 1.00 94.38 93 MET A CA 1
ATOM 694 C C . MET A 1 93 ? -4.226 6.909 -1.606 1.00 94.38 93 MET A C 1
ATOM 696 O O . MET A 1 93 ? -5.190 6.765 -0.858 1.00 94.38 93 MET A O 1
ATOM 700 N N . GLN A 1 94 ? -2.975 6.831 -1.157 1.00 92.12 94 GLN A N 1
ATOM 701 C CA . GLN A 1 94 ? -2.624 6.556 0.233 1.00 92.12 94 GLN A CA 1
ATOM 702 C C . GLN A 1 94 ? -3.182 7.621 1.175 1.00 92.12 94 GLN A C 1
ATOM 704 O O . GLN A 1 94 ? -3.776 7.273 2.194 1.00 92.12 94 GLN A O 1
ATOM 709 N N . ASN A 1 95 ? -3.076 8.899 0.809 1.00 90.94 95 ASN A N 1
ATOM 710 C CA . ASN A 1 95 ? -3.601 10.003 1.609 1.00 90.94 95 ASN A CA 1
ATOM 711 C C . ASN A 1 95 ? -5.128 10.136 1.502 1.00 90.94 95 ASN A C 1
ATOM 713 O O . ASN A 1 95 ? -5.810 10.316 2.512 1.00 90.94 95 ASN A O 1
ATOM 717 N N . ALA A 1 96 ? -5.701 9.986 0.305 1.00 90.50 96 ALA A N 1
ATOM 718 C CA . ALA A 1 96 ? -7.149 10.040 0.099 1.00 90.50 96 ALA A CA 1
ATOM 719 C C . ALA A 1 96 ? -7.866 8.908 0.854 1.00 90.50 96 ALA A C 1
ATOM 721 O O . ALA A 1 96 ? -8.888 9.105 1.527 1.00 90.50 96 ALA A O 1
ATOM 722 N N . LEU A 1 97 ? -7.288 7.707 0.794 1.00 88.31 97 LEU A N 1
ATOM 723 C CA . LEU A 1 97 ? -7.805 6.503 1.433 1.00 88.31 97 LEU A CA 1
ATOM 724 C C . LEU A 1 97 ? -7.263 6.283 2.847 1.00 88.31 97 LEU A C 1
ATOM 726 O O . LEU A 1 97 ? -7.779 5.398 3.536 1.00 88.31 97 LEU A O 1
ATOM 730 N N . ARG A 1 98 ? -6.370 7.152 3.344 1.00 83.12 98 ARG A N 1
ATOM 731 C CA . ARG A 1 98 ? -5.741 7.069 4.678 1.00 83.12 98 ARG A CA 1
ATOM 732 C C . ARG A 1 98 ? -5.339 5.631 4.994 1.00 83.12 98 ARG A C 1
ATOM 734 O O . ARG A 1 98 ? -5.788 5.053 5.982 1.00 83.12 98 ARG A O 1
ATOM 741 N N . LEU A 1 99 ? -4.623 5.020 4.054 1.00 83.62 99 LEU A N 1
ATOM 742 C CA . LEU A 1 99 ? -4.223 3.625 4.182 1.00 83.62 99 LEU A CA 1
ATOM 743 C C . LEU A 1 99 ? -3.215 3.509 5.331 1.00 83.62 99 LEU A C 1
ATOM 745 O O . LEU A 1 99 ? -2.289 4.321 5.386 1.00 83.62 99 LEU A O 1
ATOM 749 N N . PRO A 1 100 ? -3.369 2.525 6.234 1.00 77.31 100 PRO A N 1
ATOM 750 C CA . PRO A 1 100 ? -2.379 2.291 7.273 1.00 77.31 100 PRO A CA 1
ATOM 751 C C . PRO A 1 100 ? -1.047 1.826 6.655 1.00 77.31 100 PRO A C 1
ATOM 753 O O . PRO A 1 100 ? -1.039 1.287 5.539 1.00 77.31 100 PRO A O 1
ATOM 756 N N . PRO A 1 101 ? 0.083 1.991 7.367 1.00 75.94 101 PRO A N 1
ATOM 757 C CA . PRO A 1 101 ? 1.354 1.389 6.975 1.00 75.94 101 PRO A CA 1
ATOM 758 C C . PRO A 1 101 ? 1.202 -0.125 6.716 1.00 75.94 101 PRO A C 1
ATOM 760 O O . PRO A 1 101 ? 0.472 -0.784 7.460 1.00 75.94 101 PRO A O 1
ATOM 763 N N . PRO A 1 102 ? 1.849 -0.690 5.675 1.00 78.62 102 PRO A N 1
ATOM 764 C CA . PRO A 1 102 ? 2.891 -0.095 4.824 1.00 78.62 102 PRO A CA 1
ATOM 765 C C . PRO A 1 102 ? 2.384 0.796 3.668 1.00 78.62 102 PRO A C 1
ATOM 767 O O . PRO A 1 102 ? 3.194 1.308 2.897 1.00 78.62 102 PRO A O 1
ATOM 770 N N . GLY A 1 103 ? 1.070 0.997 3.518 1.00 84.00 103 GLY A N 1
ATOM 771 C CA . GLY A 1 103 ? 0.507 1.824 2.446 1.00 84.00 103 GLY A CA 1
ATOM 772 C C . GLY A 1 103 ? 0.905 1.337 1.048 1.00 84.00 103 GLY A C 1
ATOM 773 O O . GLY A 1 103 ? 1.038 0.143 0.801 1.00 84.00 103 GLY A O 1
ATOM 774 N N . GLY A 1 104 ? 1.110 2.245 0.102 1.00 88.75 104 GLY A N 1
ATOM 775 C CA . GLY A 1 104 ? 1.538 1.905 -1.253 1.00 88.75 104 GLY A CA 1
ATOM 776 C C . GLY A 1 104 ? 3.055 1.847 -1.460 1.00 88.75 104 GLY A C 1
ATOM 777 O O . GLY A 1 104 ? 3.496 1.747 -2.600 1.00 88.75 104 GLY A O 1
ATOM 778 N N . PHE A 1 105 ? 3.856 1.879 -0.390 1.00 89.69 105 PHE A N 1
ATOM 779 C CA . PHE A 1 105 ? 5.320 1.895 -0.477 1.00 89.69 105 PHE A CA 1
ATOM 780 C C . PHE A 1 105 ? 5.883 0.754 -1.337 1.00 89.69 105 PHE A C 1
ATOM 782 O O . PHE A 1 105 ? 6.631 1.001 -2.280 1.00 89.69 105 PHE A O 1
ATOM 789 N N . PHE A 1 106 ? 5.474 -0.492 -1.069 1.00 90.69 106 PHE A N 1
ATOM 790 C CA . PHE A 1 106 ? 5.947 -1.644 -1.841 1.00 90.69 106 PHE A CA 1
ATOM 791 C C . PHE A 1 106 ? 5.507 -1.579 -3.306 1.00 90.69 106 PHE A C 1
ATOM 793 O O . PHE A 1 106 ? 6.249 -2.026 -4.176 1.00 90.69 106 PHE A O 1
ATOM 800 N N . ILE A 1 107 ? 4.342 -0.987 -3.598 1.00 91.94 107 ILE A N 1
ATOM 801 C CA . ILE A 1 107 ? 3.889 -0.788 -4.981 1.00 91.94 107 ILE A CA 1
ATOM 802 C C . ILE A 1 107 ? 4.886 0.101 -5.718 1.00 91.94 107 ILE A C 1
ATOM 804 O O . ILE A 1 107 ? 5.352 -0.289 -6.782 1.00 91.94 107 ILE A O 1
ATOM 808 N N . ILE A 1 108 ? 5.263 1.243 -5.140 1.00 93.19 108 ILE A N 1
ATOM 809 C CA . ILE A 1 108 ? 6.235 2.165 -5.742 1.00 93.19 108 ILE A CA 1
ATOM 810 C C . ILE A 1 108 ? 7.598 1.484 -5.890 1.00 93.19 108 ILE A C 1
ATOM 812 O O . ILE A 1 108 ? 8.130 1.406 -6.995 1.00 93.19 108 ILE A O 1
ATOM 816 N N . MET A 1 109 ? 8.128 0.940 -4.792 1.00 91.94 109 MET A N 1
ATOM 817 C CA . MET A 1 109 ? 9.477 0.373 -4.727 1.00 91.94 109 MET A CA 1
ATOM 818 C C . MET A 1 109 ? 9.684 -0.742 -5.756 1.00 91.94 109 MET A C 1
ATOM 820 O O . MET A 1 109 ? 10.663 -0.745 -6.500 1.00 91.94 109 MET A O 1
ATOM 824 N N . VAL A 1 110 ? 8.759 -1.701 -5.809 1.00 91.44 110 VAL A N 1
ATOM 825 C CA . VAL A 1 110 ? 8.909 -2.872 -6.674 1.00 91.44 110 VAL A CA 1
ATOM 826 C C . VAL A 1 110 ? 8.635 -2.499 -8.143 1.00 91.44 110 VAL A C 1
ATOM 828 O O . VAL A 1 110 ? 9.306 -3.011 -9.037 1.00 91.44 110 VAL A O 1
ATOM 831 N N . SER A 1 111 ? 7.713 -1.564 -8.402 1.00 93.50 111 SER A N 1
ATOM 832 C CA . SER A 1 111 ? 7.433 -1.059 -9.756 1.00 93.50 111 SER A CA 1
ATOM 833 C C . SER A 1 111 ? 8.610 -0.273 -10.340 1.00 93.50 111 SER A C 1
ATOM 835 O O . SER A 1 111 ? 9.014 -0.533 -11.471 1.00 93.50 111 SER A O 1
ATOM 837 N N . GLY A 1 112 ? 9.202 0.641 -9.562 1.00 92.19 112 GLY A N 1
ATOM 838 C CA . GLY A 1 112 ? 10.383 1.411 -9.964 1.00 92.19 112 GLY A CA 1
ATOM 839 C C . GLY A 1 112 ? 11.588 0.510 -10.220 1.00 92.19 112 GLY A C 1
ATOM 840 O O . GLY A 1 112 ? 12.162 0.541 -11.309 1.00 92.19 112 GLY A O 1
ATOM 841 N N . GLY A 1 113 ? 11.896 -0.392 -9.281 1.00 90.25 113 GLY A N 1
ATOM 842 C CA . GLY A 1 113 ? 13.012 -1.332 -9.426 1.00 90.25 113 GLY A CA 1
ATOM 843 C C . GLY A 1 113 ? 12.867 -2.291 -10.616 1.00 90.25 113 GLY A C 1
ATOM 844 O O . GLY A 1 113 ? 13.869 -2.731 -11.182 1.00 90.25 113 GLY A O 1
ATOM 845 N N . ALA A 1 114 ? 11.638 -2.581 -11.061 1.00 93.19 114 ALA A N 1
ATOM 846 C CA . ALA A 1 114 ? 11.399 -3.422 -12.234 1.00 93.19 114 ALA A CA 1
ATOM 847 C C . ALA A 1 114 ? 11.891 -2.795 -13.551 1.00 93.19 114 ALA A C 1
ATOM 849 O O . ALA A 1 114 ? 12.130 -3.518 -14.513 1.00 93.19 114 ALA A O 1
ATOM 850 N N . THR A 1 115 ? 12.130 -1.483 -13.606 1.00 93.62 115 THR A N 1
ATOM 851 C CA . THR A 1 115 ? 12.727 -0.825 -14.788 1.00 93.62 115 THR A CA 1
ATOM 852 C C . THR A 1 115 ? 14.149 -1.306 -15.084 1.00 93.62 115 THR A C 1
ATOM 854 O O . THR A 1 115 ? 14.611 -1.273 -16.224 1.00 93.62 115 THR A O 1
ATOM 857 N N . MET A 1 116 ? 14.831 -1.839 -14.074 1.00 90.12 116 MET A N 1
ATOM 858 C CA . MET A 1 116 ? 16.211 -2.313 -14.166 1.00 90.12 116 MET A CA 1
ATOM 859 C C . MET A 1 116 ? 16.301 -3.776 -14.594 1.00 90.12 116 MET A C 1
ATOM 861 O O . MET A 1 116 ? 17.348 -4.233 -15.048 1.00 90.12 116 MET A O 1
ATOM 865 N N . VAL A 1 117 ? 15.193 -4.507 -14.483 1.00 88.56 117 VAL A N 1
ATOM 866 C CA . VAL A 1 117 ? 15.088 -5.917 -14.860 1.00 88.56 117 VAL A CA 1
ATOM 867 C C . VAL A 1 117 ? 15.300 -6.121 -16.362 1.00 88.56 117 VAL A C 1
ATOM 869 O O . VAL A 1 117 ? 15.848 -7.139 -16.776 1.00 88.56 117 VAL A O 1
ATOM 872 N N . ALA A 1 118 ? 14.954 -5.129 -17.183 1.00 85.25 118 ALA A N 1
ATOM 873 C CA . ALA A 1 118 ? 15.173 -5.183 -18.625 1.00 85.25 118 ALA A CA 1
ATOM 874 C C . ALA A 1 118 ? 16.662 -5.296 -19.018 1.00 85.25 118 ALA A C 1
ATOM 876 O O . ALA A 1 118 ? 16.958 -5.912 -20.038 1.00 85.25 118 ALA A O 1
ATOM 877 N N . LYS A 1 119 ? 17.611 -4.830 -18.183 1.00 84.69 119 LYS A N 1
ATOM 878 C CA . LYS A 1 119 ? 19.056 -5.065 -18.403 1.00 84.69 119 LYS A CA 1
ATOM 879 C C . LYS A 1 119 ? 19.437 -6.549 -18.384 1.00 84.69 119 LYS A C 1
ATOM 881 O O . LYS A 1 119 ? 20.493 -6.922 -18.876 1.00 84.69 119 LYS A O 1
ATOM 886 N N . GLN A 1 120 ? 18.595 -7.394 -17.792 1.00 84.88 120 GLN A N 1
ATOM 887 C CA . GLN A 1 120 ? 18.790 -8.842 -17.721 1.00 84.88 120 GLN A CA 1
ATOM 888 C C . GLN A 1 120 ? 18.147 -9.573 -18.912 1.00 84.88 120 GLN A C 1
ATOM 890 O O . GLN A 1 120 ? 18.149 -10.799 -18.944 1.00 84.88 120 GLN A O 1
ATOM 895 N N . GLY A 1 121 ? 17.575 -8.843 -19.879 1.00 83.12 121 GLY A N 1
ATOM 896 C CA . GLY A 1 121 ? 16.925 -9.418 -21.059 1.00 83.12 121 GLY A CA 1
ATOM 897 C C . GLY A 1 121 ? 15.573 -10.080 -20.778 1.00 83.12 121 GLY A C 1
ATOM 898 O O . GLY A 1 121 ? 15.058 -10.791 -21.638 1.00 83.12 121 GLY A O 1
ATOM 899 N N . MET A 1 122 ? 14.988 -9.869 -19.593 1.00 86.00 122 MET A N 1
ATOM 900 C CA . MET A 1 122 ? 13.701 -10.471 -19.236 1.00 86.00 122 MET A CA 1
ATOM 901 C C . MET A 1 122 ? 12.534 -9.789 -19.956 1.00 86.00 122 MET A C 1
ATOM 903 O O . MET A 1 122 ? 12.445 -8.560 -20.019 1.00 86.00 122 MET A O 1
ATOM 907 N N . ASN A 1 123 ? 11.595 -10.597 -20.449 1.00 92.06 123 ASN A N 1
ATOM 908 C CA . ASN A 1 123 ? 10.369 -10.107 -21.070 1.00 92.06 123 ASN A CA 1
ATOM 909 C C . ASN A 1 123 ? 9.462 -9.437 -20.011 1.00 92.06 123 ASN A C 1
ATOM 911 O O . ASN A 1 123 ? 9.168 -10.063 -18.990 1.00 92.06 123 ASN A O 1
ATOM 915 N N . PRO A 1 124 ? 8.940 -8.214 -20.239 1.00 94.06 124 PRO A N 1
ATOM 916 C CA . PRO A 1 124 ? 8.056 -7.530 -19.289 1.00 94.06 124 PRO A CA 1
ATOM 917 C C . PRO A 1 124 ? 6.837 -8.346 -18.833 1.00 94.06 124 PRO A C 1
ATOM 919 O O . PRO A 1 124 ? 6.432 -8.265 -17.672 1.00 94.06 124 PRO A O 1
ATOM 922 N N . VAL A 1 125 ? 6.259 -9.160 -19.721 1.00 95.12 125 VAL A N 1
ATOM 923 C CA . VAL A 1 125 ? 5.106 -10.013 -19.390 1.00 95.12 125 VAL A CA 1
ATOM 924 C C . VAL A 1 125 ? 5.512 -11.131 -18.431 1.00 95.12 125 VAL A C 1
ATOM 926 O O . VAL A 1 125 ? 4.774 -11.434 -17.494 1.00 95.12 125 VAL A O 1
ATOM 929 N N . GLU A 1 126 ? 6.703 -11.706 -18.611 1.00 92.69 126 GLU A N 1
ATOM 930 C CA . GLU A 1 126 ? 7.251 -12.700 -17.682 1.00 92.69 126 GLU A CA 1
ATOM 931 C C . GLU A 1 126 ? 7.511 -12.075 -16.315 1.00 92.69 126 GLU A C 1
ATOM 933 O O . GLU A 1 126 ? 7.184 -12.680 -15.296 1.00 92.69 126 GLU A O 1
ATOM 938 N N . VAL A 1 127 ? 8.009 -10.834 -16.282 1.00 93.50 127 VAL A N 1
ATOM 939 C CA . VAL A 1 127 ? 8.211 -10.086 -15.035 1.00 93.50 127 VAL A CA 1
ATOM 940 C C . VAL A 1 127 ? 6.910 -9.975 -14.239 1.00 93.50 127 VAL A C 1
ATOM 942 O O . VAL A 1 127 ? 6.868 -10.326 -13.057 1.00 93.50 127 VAL A O 1
ATOM 945 N N . GLY A 1 128 ? 5.829 -9.552 -14.901 1.00 93.88 128 GLY A N 1
ATOM 946 C CA . GLY A 1 128 ? 4.496 -9.510 -14.301 1.00 93.88 128 GLY A CA 1
ATOM 947 C C . GLY A 1 128 ? 3.972 -10.894 -13.900 1.00 93.88 128 GLY A C 1
ATOM 948 O O . GLY A 1 128 ? 3.359 -11.037 -12.844 1.00 93.88 128 GLY A O 1
ATOM 949 N N . GLY A 1 129 ? 4.238 -11.929 -14.700 1.00 93.94 129 GLY A N 1
ATOM 950 C CA . GLY A 1 129 ? 3.826 -13.307 -14.424 1.00 93.94 129 GLY A CA 1
ATOM 951 C C . GLY A 1 129 ? 4.472 -13.895 -13.165 1.00 93.94 129 GLY A C 1
ATOM 952 O O . GLY A 1 129 ? 3.777 -14.461 -12.318 1.00 93.94 129 GLY A O 1
ATOM 953 N N . TRP A 1 130 ? 5.782 -13.708 -12.990 1.00 92.44 130 TRP A N 1
ATOM 954 C CA . TRP A 1 130 ? 6.502 -14.150 -11.790 1.00 92.44 130 TRP A CA 1
ATOM 955 C C . TRP A 1 130 ? 6.042 -13.404 -10.535 1.00 92.44 130 TRP A C 1
ATOM 957 O O . TRP A 1 130 ? 5.863 -14.019 -9.478 1.00 92.44 130 TRP A O 1
ATOM 967 N N . ALA A 1 131 ? 5.772 -12.103 -10.661 1.00 93.56 131 ALA A N 1
ATOM 968 C CA . ALA A 1 131 ? 5.171 -11.306 -9.597 1.00 93.56 131 ALA A CA 1
ATOM 969 C C . ALA A 1 131 ? 3.776 -11.828 -9.210 1.00 93.56 131 ALA A C 1
ATOM 971 O O . ALA A 1 131 ? 3.494 -12.037 -8.025 1.00 93.56 131 ALA A O 1
ATOM 972 N N . LEU A 1 132 ? 2.926 -12.138 -10.197 1.00 94.56 132 LEU A N 1
ATOM 973 C CA . LEU A 1 132 ? 1.601 -12.718 -9.966 1.00 94.56 132 LEU A CA 1
ATOM 974 C C . LEU A 1 132 ? 1.683 -14.077 -9.273 1.00 94.56 132 LEU A C 1
ATOM 976 O O . LEU A 1 132 ? 0.872 -14.353 -8.393 1.00 94.56 132 LEU A O 1
ATOM 980 N N . LEU A 1 133 ? 2.661 -14.915 -9.619 1.00 92.38 133 LEU A N 1
ATOM 981 C CA . LEU A 1 133 ? 2.873 -16.199 -8.951 1.00 92.38 133 LEU A CA 1
ATOM 982 C C . LEU A 1 133 ? 3.243 -16.010 -7.470 1.00 92.38 133 LEU A C 1
ATOM 984 O O . LEU A 1 133 ? 2.696 -16.692 -6.595 1.00 92.38 133 LEU A O 1
ATOM 988 N N . GLY A 1 134 ? 4.127 -15.051 -7.176 1.00 91.06 134 GLY A N 1
ATOM 989 C CA . GLY A 1 134 ? 4.457 -14.648 -5.808 1.00 91.06 134 GLY A CA 1
ATOM 990 C C . GLY A 1 134 ? 3.228 -14.168 -5.033 1.00 91.06 134 GLY A C 1
ATOM 991 O O . GLY A 1 134 ? 2.972 -14.629 -3.917 1.00 91.06 134 GLY A O 1
ATOM 992 N N . ALA A 1 135 ? 2.418 -13.315 -5.661 1.00 93.94 135 ALA A N 1
ATOM 993 C CA . ALA A 1 135 ? 1.169 -12.805 -5.108 1.00 93.94 135 ALA A CA 1
ATOM 994 C C . ALA A 1 135 ? 0.124 -13.916 -4.882 1.00 93.94 135 ALA A C 1
ATOM 996 O O . ALA A 1 135 ? -0.499 -13.989 -3.822 1.00 93.94 135 ALA A O 1
ATOM 997 N N . ALA A 1 136 ? -0.048 -14.838 -5.827 1.00 93.31 136 ALA A N 1
ATOM 998 C CA . ALA A 1 136 ? -0.959 -15.972 -5.686 1.00 93.31 136 ALA A CA 1
ATOM 999 C C . ALA A 1 136 ? -0.545 -16.862 -4.505 1.00 93.31 136 ALA A C 1
ATOM 1001 O O . ALA A 1 136 ? -1.366 -17.191 -3.646 1.00 93.31 136 ALA A O 1
ATOM 1002 N N . THR A 1 137 ? 0.750 -17.162 -4.398 1.00 91.62 137 THR A N 1
ATOM 1003 C CA . THR A 1 137 ? 1.305 -17.969 -3.304 1.00 91.62 137 THR A CA 1
ATOM 1004 C C . THR A 1 137 ? 1.114 -17.290 -1.947 1.00 91.62 137 THR A C 1
ATOM 1006 O O . THR A 1 137 ? 0.652 -17.916 -0.990 1.00 91.62 137 THR A O 1
ATOM 1009 N N . ALA A 1 138 ? 1.411 -15.992 -1.855 1.00 91.44 138 ALA A N 1
ATOM 1010 C CA . ALA A 1 138 ? 1.183 -15.211 -0.644 1.00 91.44 138 ALA A CA 1
ATOM 1011 C C . ALA A 1 138 ? -0.303 -15.125 -0.273 1.00 91.44 138 ALA A C 1
ATOM 1013 O O . ALA A 1 138 ? -0.630 -15.172 0.909 1.00 91.44 138 ALA A O 1
ATOM 1014 N N . THR A 1 139 ? -1.204 -15.058 -1.257 1.00 92.56 139 THR A N 1
ATOM 1015 C CA . THR A 1 139 ? -2.659 -15.088 -1.034 1.00 92.56 139 THR A CA 1
ATOM 1016 C C . THR A 1 139 ? -3.097 -16.410 -0.420 1.00 92.56 139 THR A C 1
ATOM 1018 O O . THR A 1 139 ? -3.796 -16.402 0.592 1.00 92.56 139 THR A O 1
ATOM 1021 N N . VAL A 1 140 ? -2.645 -17.542 -0.966 1.00 91.56 140 VAL A N 1
ATOM 1022 C CA . VAL A 1 140 ? -2.953 -18.874 -0.417 1.00 91.56 140 VAL A CA 1
ATOM 1023 C C . VAL A 1 140 ? -2.452 -18.998 1.025 1.00 91.56 140 VAL A C 1
ATOM 1025 O O . VAL A 1 140 ? -3.220 -19.361 1.914 1.00 91.56 140 VAL A O 1
ATOM 1028 N N . ILE A 1 141 ? -1.196 -18.623 1.285 1.00 90.38 141 ILE A N 1
ATOM 1029 C CA . ILE A 1 141 ? -0.601 -18.688 2.630 1.00 90.38 141 ILE A CA 1
ATOM 1030 C C . ILE A 1 141 ? -1.290 -17.717 3.595 1.00 90.38 141 ILE A C 1
ATOM 1032 O O . ILE A 1 141 ? -1.598 -18.080 4.727 1.00 90.38 141 ILE A O 1
ATOM 1036 N N . GLY A 1 142 ? -1.580 -16.492 3.155 1.00 87.31 142 GLY A N 1
ATOM 1037 C CA . GLY A 1 142 ? -2.288 -15.495 3.954 1.00 87.31 142 GLY A CA 1
ATOM 1038 C C . GLY A 1 142 ? -3.703 -15.940 4.322 1.00 87.31 142 GLY A C 1
ATOM 1039 O O . GLY A 1 142 ? -4.203 -15.598 5.390 1.00 87.31 142 GLY A O 1
ATOM 1040 N N . MET A 1 143 ? -4.341 -16.750 3.483 1.00 90.38 143 MET A N 1
ATOM 1041 C CA . M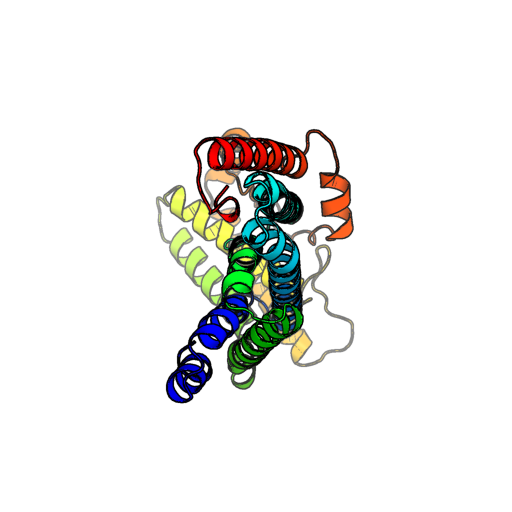ET A 1 143 ? -5.667 -17.302 3.750 1.00 90.38 143 MET A CA 1
ATOM 1042 C C . MET A 1 143 ? -5.636 -18.602 4.562 1.00 90.38 143 MET A C 1
ATOM 1044 O O . MET A 1 143 ? -6.678 -19.000 5.074 1.00 90.38 143 MET A O 1
ATOM 1048 N N . LEU A 1 144 ? -4.471 -19.229 4.758 1.00 89.12 144 LEU A N 1
ATOM 1049 C CA . LEU A 1 144 ? -4.332 -20.487 5.500 1.00 89.12 144 LEU A CA 1
ATOM 1050 C C . LEU A 1 144 ? -4.944 -20.441 6.918 1.00 89.12 144 LEU A C 1
ATOM 1052 O O . LEU A 1 144 ? -5.645 -21.387 7.281 1.00 89.12 144 LEU A O 1
ATOM 1056 N N . PRO A 1 145 ? -4.802 -19.349 7.706 1.00 85.62 145 PRO A N 1
ATOM 1057 C CA . PRO A 1 145 ? -5.435 -19.253 9.021 1.00 85.62 145 PRO A CA 1
ATOM 1058 C C . PRO A 1 145 ? -6.971 -19.327 9.001 1.00 85.62 145 PRO A C 1
ATOM 1060 O O . PRO A 1 145 ? -7.571 -19.610 10.038 1.00 85.62 145 PRO A O 1
ATOM 1063 N N . ALA A 1 146 ? -7.618 -19.121 7.845 1.00 85.75 146 ALA A N 1
ATOM 1064 C CA . ALA A 1 146 ? -9.071 -19.237 7.707 1.00 85.75 146 ALA A CA 1
ATOM 1065 C C . ALA A 1 146 ? -9.573 -20.656 8.002 1.00 85.75 146 ALA A C 1
ATOM 1067 O O . ALA A 1 146 ? -10.700 -20.812 8.470 1.00 85.75 146 ALA A O 1
ATOM 1068 N N . LEU A 1 147 ? -8.729 -21.671 7.779 1.00 86.50 147 LEU A N 1
ATOM 1069 C CA . LEU A 1 147 ? -9.058 -23.078 8.021 1.00 86.50 147 LEU A CA 1
ATOM 1070 C C . LEU A 1 147 ? -9.234 -23.399 9.514 1.00 86.50 147 LEU A C 1
ATOM 1072 O O . LEU A 1 147 ? -9.973 -24.316 9.852 1.00 86.50 147 LEU A O 1
ATOM 1076 N N . TRP A 1 148 ? -8.607 -22.628 10.411 1.00 85.19 148 TRP A N 1
ATOM 1077 C CA . TRP A 1 148 ? -8.702 -22.824 11.866 1.00 85.19 148 TRP A CA 1
ATOM 1078 C C . TRP A 1 148 ? -9.729 -21.916 12.558 1.00 85.19 148 TRP A C 1
ATOM 1080 O O . TRP A 1 148 ? -9.912 -22.011 13.774 1.00 85.19 148 TRP A O 1
ATOM 1090 N N . GLY A 1 149 ? -10.400 -21.028 11.819 1.00 80.81 149 GLY A N 1
ATOM 1091 C CA . GLY A 1 149 ? -11.509 -20.239 12.353 1.00 80.81 149 GLY A CA 1
ATOM 1092 C C . GLY A 1 149 ? -11.759 -18.937 11.600 1.00 80.81 149 GLY A C 1
ATOM 1093 O O . GLY A 1 149 ? -11.005 -17.973 11.732 1.00 80.81 149 GLY A O 1
ATOM 1094 N N . LEU A 1 150 ? -12.885 -18.882 10.885 1.00 80.56 150 LEU A N 1
ATOM 1095 C CA . LEU A 1 150 ? -13.274 -17.761 10.023 1.00 80.56 150 LEU A CA 1
ATOM 1096 C C . LEU A 1 150 ? -13.435 -16.423 10.772 1.00 80.56 150 LEU A C 1
ATOM 1098 O O . LEU A 1 150 ? -13.117 -15.373 10.218 1.00 80.56 150 LEU A O 1
ATOM 1102 N N . HIS A 1 151 ? -13.901 -16.463 12.022 1.00 81.69 151 HIS A N 1
ATOM 1103 C CA . HIS A 1 151 ? -14.204 -15.272 12.829 1.00 81.69 151 HIS A CA 1
ATOM 1104 C C . HIS A 1 151 ? -13.089 -14.909 13.824 1.00 81.69 151 HIS A C 1
ATOM 1106 O O . HIS A 1 151 ? -13.209 -13.924 14.546 1.00 81.69 151 HIS A O 1
ATOM 1112 N N . ARG A 1 152 ? -11.968 -15.653 13.844 1.00 84.31 152 ARG A N 1
ATOM 1113 C CA . ARG A 1 152 ? -10.852 -15.389 14.772 1.00 84.31 152 ARG A CA 1
ATOM 1114 C C . ARG A 1 152 ? -10.308 -13.956 14.727 1.00 84.31 152 ARG A C 1
ATOM 1116 O O . ARG A 1 152 ? -9.986 -13.444 15.797 1.00 84.31 152 ARG A O 1
ATOM 1123 N N . PRO A 1 153 ? -10.180 -13.288 13.561 1.00 84.81 153 PRO A N 1
ATOM 1124 C CA . PRO A 1 153 ? -9.724 -11.899 13.529 1.00 84.81 153 PRO A CA 1
ATOM 1125 C C . PRO A 1 153 ? -10.647 -10.955 14.309 1.00 84.81 153 PRO A C 1
ATOM 1127 O O . PRO A 1 153 ? -10.167 -10.060 14.998 1.00 84.81 153 PRO A O 1
ATOM 1130 N N . GLU A 1 154 ? -11.957 -11.190 14.234 1.00 87.38 154 GLU A N 1
ATOM 1131 C CA . GLU A 1 154 ? -12.984 -10.371 14.880 1.00 87.38 154 GLU A CA 1
ATOM 1132 C C . GLU A 1 154 ? -12.987 -10.620 16.394 1.00 87.38 154 GLU A C 1
ATOM 1134 O O . GLU A 1 154 ? -12.882 -9.673 17.172 1.00 87.38 154 GLU A O 1
ATOM 1139 N N . THR A 1 155 ? -12.990 -11.888 16.823 1.00 89.12 155 THR A N 1
ATOM 1140 C CA . THR A 1 155 ? -12.954 -12.241 18.254 1.00 89.12 155 THR A CA 1
ATOM 1141 C C . THR A 1 155 ? -11.661 -11.771 18.923 1.00 89.12 155 THR A C 1
ATOM 1143 O O . THR A 1 155 ? -11.698 -11.163 19.989 1.00 89.12 155 THR A O 1
ATOM 1146 N N . THR A 1 156 ? -10.513 -11.959 18.262 1.00 90.06 156 THR A N 1
ATOM 1147 C CA . THR A 1 156 ? -9.202 -11.528 18.778 1.00 90.06 156 THR A CA 1
ATOM 1148 C C . THR A 1 156 ? -9.124 -10.006 18.915 1.00 90.06 156 THR A C 1
ATOM 1150 O O . THR A 1 156 ? -8.492 -9.511 19.848 1.00 90.06 156 THR A O 1
ATOM 1153 N N . ALA A 1 157 ? -9.742 -9.248 18.002 1.00 90.38 157 ALA A N 1
ATOM 1154 C CA . ALA A 1 157 ? -9.773 -7.789 18.084 1.00 90.38 157 ALA A CA 1
ATOM 1155 C C . ALA A 1 157 ? -10.563 -7.314 19.311 1.00 90.38 157 ALA A C 1
ATOM 1157 O O . ALA A 1 157 ? -10.045 -6.517 20.095 1.00 90.38 157 ALA A O 1
ATOM 1158 N N . VAL A 1 158 ? -11.761 -7.868 19.524 1.00 92.94 158 VAL A N 1
ATOM 1159 C CA . VAL A 1 158 ? -12.603 -7.539 20.685 1.00 92.94 158 VAL A CA 1
ATOM 1160 C C . VAL A 1 158 ? -11.913 -7.922 21.997 1.00 92.94 158 VAL A C 1
ATOM 1162 O O . VAL A 1 158 ? -11.821 -7.096 22.901 1.00 92.94 158 VAL A O 1
ATOM 1165 N N . GLU A 1 159 ? -11.331 -9.120 22.091 1.00 94.38 159 GLU A N 1
ATOM 1166 C CA . GLU A 1 159 ? -10.597 -9.554 23.289 1.00 94.38 159 GLU A CA 1
ATOM 1167 C C . GLU A 1 159 ? -9.386 -8.663 23.605 1.00 94.38 159 GLU A C 1
ATOM 1169 O O . GLU A 1 159 ? -9.090 -8.388 24.771 1.00 94.38 159 GLU A O 1
ATOM 1174 N N . ARG A 1 160 ? -8.656 -8.206 22.578 1.00 93.56 160 ARG A N 1
ATOM 1175 C CA . ARG A 1 160 ? -7.529 -7.277 22.754 1.00 93.56 160 ARG A CA 1
ATOM 1176 C C . ARG A 1 160 ? -8.004 -5.916 23.246 1.00 93.56 160 ARG A C 1
ATOM 1178 O O . ARG A 1 160 ? -7.371 -5.361 24.142 1.00 93.56 160 ARG A O 1
ATOM 1185 N N . LEU A 1 161 ? -9.105 -5.405 22.698 1.00 94.62 161 LEU A N 1
ATOM 1186 C CA . LEU A 1 161 ? -9.709 -4.152 23.141 1.00 94.62 161 LEU A CA 1
ATOM 1187 C C . LEU A 1 161 ? -10.157 -4.237 24.604 1.00 94.62 161 LEU A C 1
ATOM 1189 O O . LEU A 1 161 ? -9.815 -3.363 25.394 1.00 94.62 161 LEU A O 1
ATOM 1193 N N . GLU A 1 162 ? -10.869 -5.295 24.988 1.00 95.31 162 GLU A N 1
ATOM 1194 C CA . GLU A 1 162 ? -11.339 -5.489 26.364 1.00 95.31 162 GLU A CA 1
ATOM 1195 C C . GLU A 1 162 ? -10.179 -5.537 27.363 1.00 95.31 162 GLU A C 1
ATOM 1197 O O . GLU A 1 162 ? -10.229 -4.867 28.395 1.00 95.31 162 GLU A O 1
ATOM 1202 N N . LYS A 1 163 ? -9.104 -6.271 27.039 1.00 94.25 163 LYS A N 1
ATOM 1203 C CA . LYS A 1 163 ? -7.886 -6.317 27.864 1.00 94.25 163 LYS A CA 1
ATOM 1204 C C . LYS A 1 163 ? -7.223 -4.944 27.970 1.00 94.25 163 LYS A C 1
ATOM 1206 O O . LYS A 1 163 ? -6.830 -4.545 29.065 1.00 94.25 163 LYS A O 1
ATOM 1211 N N . ALA A 1 164 ? -7.129 -4.213 26.859 1.00 93.00 164 ALA A N 1
ATOM 1212 C CA . ALA A 1 164 ? -6.538 -2.881 26.828 1.00 93.00 164 ALA A CA 1
ATOM 1213 C C . ALA A 1 164 ? -7.348 -1.886 27.678 1.00 93.00 164 ALA A C 1
ATOM 1215 O O . ALA A 1 164 ? -6.782 -1.235 28.553 1.00 93.00 164 ALA A O 1
ATOM 1216 N N . VAL A 1 165 ? -8.675 -1.842 27.516 1.00 92.25 165 VAL A N 1
ATOM 1217 C CA . VAL A 1 165 ? -9.570 -0.989 28.317 1.00 92.25 165 VAL A CA 1
ATOM 1218 C C . VAL A 1 165 ? -9.542 -1.382 29.793 1.00 92.25 165 VAL A C 1
ATOM 1220 O O . VAL A 1 165 ? -9.471 -0.508 30.653 1.00 92.25 165 VAL A O 1
ATOM 1223 N N . ALA A 1 166 ? -9.545 -2.678 30.118 1.00 92.62 166 ALA A N 1
ATOM 1224 C CA . ALA A 1 166 ? -9.433 -3.132 31.502 1.00 92.62 166 ALA A CA 1
ATOM 1225 C C . ALA A 1 166 ? -8.128 -2.640 32.146 1.00 92.62 166 ALA A C 1
ATOM 1227 O O . ALA A 1 166 ? -8.176 -2.061 33.231 1.00 92.62 166 ALA A O 1
ATOM 1228 N N . SER A 1 167 ? -6.995 -2.795 31.448 1.00 90.19 167 SER A N 1
ATOM 1229 C CA . SER A 1 167 ? -5.687 -2.320 31.916 1.00 90.19 167 SER A CA 1
ATOM 1230 C C . SER A 1 167 ? -5.627 -0.799 32.070 1.00 90.19 167 SER A C 1
ATOM 1232 O O . SER A 1 167 ? -5.067 -0.312 33.045 1.00 90.19 167 SER A O 1
ATOM 1234 N N . TYR A 1 168 ? -6.271 -0.061 31.163 1.00 88.75 168 TYR A N 1
ATOM 1235 C CA . TYR A 1 168 ? -6.375 1.393 31.213 1.00 88.75 168 TYR A CA 1
ATOM 1236 C C . TYR A 1 168 ? -7.188 1.858 32.421 1.00 88.75 168 TYR A C 1
ATOM 1238 O O . TYR A 1 168 ? -6.749 2.722 33.164 1.00 88.75 168 TYR A O 1
ATOM 1246 N N . THR A 1 169 ? -8.347 1.237 32.666 1.00 88.56 169 THR A N 1
ATOM 1247 C CA . THR A 1 169 ? -9.225 1.611 33.789 1.00 88.56 169 THR A CA 1
ATOM 1248 C C . THR A 1 169 ? -8.671 1.238 35.163 1.00 88.56 169 THR A C 1
ATOM 1250 O O . THR A 1 169 ? -9.130 1.775 36.165 1.00 88.56 169 THR A O 1
ATOM 1253 N N . ALA A 1 170 ? -7.733 0.290 35.222 1.00 89.31 170 ALA A N 1
ATOM 1254 C CA . ALA A 1 170 ? -7.074 -0.110 36.462 1.00 89.31 170 ALA A CA 1
ATOM 1255 C C . ALA A 1 170 ? -5.899 0.812 36.828 1.00 89.31 170 ALA A C 1
ATOM 1257 O O . ALA A 1 170 ? -5.448 0.792 37.971 1.00 89.31 170 ALA A O 1
ATOM 1258 N N . ASP A 1 171 ? -5.397 1.593 35.869 1.00 86.06 171 ASP A N 1
ATOM 1259 C CA . ASP A 1 171 ? -4.313 2.545 36.071 1.00 86.06 171 ASP A CA 1
ATOM 1260 C C . ASP A 1 171 ? -4.889 3.882 36.579 1.00 86.06 171 ASP A C 1
ATOM 1262 O O . ASP A 1 171 ? -5.656 4.524 35.861 1.00 86.06 171 ASP A O 1
ATOM 1266 N N . PRO A 1 172 ? -4.563 4.325 37.807 1.00 76.19 172 PRO A N 1
ATOM 1267 C CA . PRO A 1 172 ? -5.082 5.576 38.357 1.00 76.19 172 PRO A CA 1
ATOM 1268 C C . PRO A 1 172 ? -4.498 6.832 37.687 1.00 76.19 172 PRO A C 1
ATOM 1270 O O . PRO A 1 172 ? -5.041 7.918 37.883 1.00 76.19 172 PRO A O 1
ATOM 1273 N N . ALA A 1 173 ? -3.408 6.713 36.916 1.00 78.00 173 ALA A N 1
ATOM 1274 C CA . ALA A 1 173 ? -2.774 7.832 36.216 1.00 78.00 173 ALA A CA 1
ATOM 1275 C C . ALA A 1 173 ? -2.263 7.406 34.822 1.00 78.00 173 ALA A C 1
ATOM 1277 O O . ALA A 1 173 ? -1.050 7.344 34.593 1.00 78.00 173 ALA A O 1
ATOM 1278 N N . PRO A 1 174 ? -3.169 7.114 33.871 1.00 77.06 174 PRO A N 1
ATOM 1279 C CA . PRO A 1 174 ? -2.781 6.638 32.553 1.00 77.06 174 PRO A CA 1
ATOM 1280 C C . PRO A 1 174 ? -1.993 7.708 31.788 1.00 77.06 174 PRO A C 1
ATOM 1282 O O . PRO A 1 174 ? -2.344 8.888 31.763 1.00 77.06 174 PRO A O 1
ATOM 1285 N N . THR A 1 175 ? -0.918 7.287 31.124 1.00 80.31 175 THR A N 1
ATOM 1286 C CA . THR A 1 175 ? -0.121 8.179 30.275 1.00 80.31 175 THR A CA 1
ATOM 1287 C C . THR A 1 175 ? -0.874 8.543 28.994 1.00 80.31 175 THR A C 1
ATOM 1289 O O . THR A 1 175 ? -1.646 7.742 28.466 1.00 80.31 175 THR A O 1
ATOM 1292 N N . VAL A 1 176 ? -0.582 9.718 28.424 1.00 79.06 176 VAL A N 1
ATOM 1293 C CA . VAL A 1 176 ? -1.148 10.173 27.135 1.00 79.06 176 VAL A CA 1
ATOM 1294 C C . VAL A 1 176 ? -0.938 9.133 26.025 1.00 79.06 176 VAL A C 1
ATOM 1296 O O . VAL A 1 176 ? -1.853 8.831 25.262 1.00 79.06 176 VAL A O 1
ATOM 1299 N N . ALA A 1 177 ? 0.241 8.505 25.984 1.00 77.19 177 ALA A N 1
ATOM 1300 C CA . ALA A 1 177 ? 0.545 7.441 25.030 1.00 77.19 177 ALA A CA 1
ATOM 1301 C C . ALA A 1 177 ? -0.362 6.205 25.200 1.00 77.19 177 ALA A C 1
ATOM 1303 O O . ALA A 1 177 ? -0.803 5.631 24.204 1.00 77.19 177 ALA A O 1
ATOM 1304 N N . ARG A 1 178 ? -0.678 5.805 26.442 1.00 82.19 178 ARG A N 1
ATOM 1305 C CA . ARG A 1 178 ? -1.622 4.706 26.711 1.00 82.19 178 ARG A CA 1
ATOM 1306 C C . ARG A 1 178 ? -3.045 5.072 26.304 1.00 82.19 178 ARG A C 1
ATOM 1308 O O . ARG A 1 178 ? -3.717 4.229 25.717 1.00 82.19 178 ARG A O 1
ATOM 1315 N N . THR A 1 179 ? -3.484 6.304 26.564 1.00 82.06 179 THR A N 1
ATOM 1316 C CA . THR A 1 179 ? -4.798 6.795 26.118 1.00 82.06 179 THR A CA 1
ATOM 1317 C C . THR A 1 179 ? -4.928 6.668 24.600 1.00 82.06 179 THR A C 1
ATOM 1319 O O . THR A 1 179 ? -5.802 5.944 24.122 1.00 82.06 179 THR A O 1
ATOM 1322 N N . HIS A 1 180 ? -3.980 7.228 23.840 1.00 80.38 180 HIS A N 1
ATOM 1323 C CA . HIS A 1 180 ? -3.982 7.117 22.378 1.00 80.38 180 HIS A CA 1
ATOM 1324 C C . HIS A 1 180 ? -3.920 5.670 21.880 1.00 80.38 180 HIS A C 1
ATOM 1326 O O . HIS A 1 180 ? -4.597 5.320 20.911 1.00 80.38 180 HIS A O 1
ATOM 1332 N N . GLN A 1 181 ? -3.132 4.806 22.526 1.00 84.75 181 GLN A N 1
ATOM 1333 C CA . GLN A 1 181 ? -3.038 3.397 22.146 1.00 84.75 181 GLN A CA 1
ATOM 1334 C C . GLN A 1 181 ? -4.394 2.685 22.266 1.00 84.75 181 GLN A C 1
ATOM 1336 O O . GLN A 1 181 ? -4.791 1.954 21.356 1.00 84.75 181 GLN A O 1
ATOM 1341 N N . VAL A 1 182 ? -5.110 2.890 23.374 1.00 87.69 182 VAL A N 1
ATOM 1342 C CA . VAL A 1 182 ? -6.405 2.244 23.630 1.00 87.69 182 VAL A CA 1
ATOM 1343 C C . VAL A 1 182 ? -7.486 2.798 22.707 1.00 87.69 182 VAL A C 1
ATOM 1345 O O . VAL A 1 182 ? -8.272 2.028 22.157 1.00 87.69 182 VAL A O 1
ATOM 1348 N N . GLU A 1 183 ? -7.494 4.106 22.463 1.00 84.81 183 GLU A N 1
ATOM 1349 C CA . GLU A 1 183 ? -8.419 4.716 21.507 1.00 84.81 183 GLU A CA 1
ATOM 1350 C C . GLU A 1 183 ? -8.158 4.236 20.068 1.00 84.81 183 GLU A C 1
ATOM 1352 O O . GLU A 1 183 ? -9.091 3.874 19.351 1.00 84.81 183 GLU A O 1
ATOM 1357 N N . THR A 1 184 ? -6.890 4.112 19.664 1.00 84.38 184 THR A N 1
ATOM 1358 C CA . THR A 1 184 ? -6.515 3.548 18.355 1.00 84.38 184 THR A CA 1
ATOM 1359 C C . THR A 1 184 ? -6.995 2.100 18.217 1.00 84.38 184 THR A C 1
ATOM 1361 O O . THR A 1 184 ? -7.499 1.699 17.162 1.00 84.38 184 THR A O 1
ATOM 1364 N N . LEU A 1 185 ? -6.883 1.301 19.284 1.00 88.19 185 LEU A N 1
ATOM 1365 C CA . LEU A 1 185 ? -7.404 -0.069 19.321 1.00 88.19 185 LEU A CA 1
ATOM 1366 C C . LEU A 1 185 ? -8.932 -0.107 19.217 1.00 88.19 185 LEU A C 1
ATOM 1368 O O . LEU A 1 185 ? -9.468 -0.951 18.496 1.00 88.19 185 LEU A O 1
ATOM 1372 N N . LEU A 1 186 ? -9.633 0.805 19.890 1.00 89.75 186 LEU A N 1
ATOM 1373 C CA . LEU A 1 186 ? -11.089 0.933 19.822 1.00 89.75 186 LEU A CA 1
ATOM 1374 C C . LEU A 1 186 ? -11.547 1.241 18.393 1.00 89.75 186 LEU A C 1
ATOM 1376 O O . LEU A 1 186 ? -12.389 0.530 17.841 1.00 89.75 186 LEU A O 1
ATOM 1380 N N . VAL A 1 187 ? -10.935 2.247 17.768 1.00 85.12 187 VAL A N 1
ATOM 1381 C CA . VAL A 1 187 ? -11.173 2.620 16.370 1.00 85.12 187 VAL A CA 1
ATOM 1382 C C . VAL A 1 187 ? -10.926 1.440 15.431 1.00 85.12 187 VAL A C 1
ATOM 1384 O O . VAL A 1 187 ? -11.774 1.113 14.598 1.00 85.12 187 VAL A O 1
ATOM 1387 N N . THR A 1 188 ? -9.796 0.751 15.596 1.00 85.56 188 THR A N 1
ATOM 1388 C CA . THR A 1 188 ? -9.432 -0.414 14.777 1.00 85.56 188 THR A CA 1
ATOM 1389 C C . THR A 1 188 ? -10.435 -1.558 14.936 1.00 85.56 188 THR A C 1
ATOM 1391 O O . THR A 1 188 ? -10.818 -2.181 13.947 1.00 85.56 188 THR A O 1
ATOM 1394 N N . THR A 1 189 ? -10.915 -1.807 16.154 1.00 89.25 189 THR A N 1
ATOM 1395 C CA . THR A 1 189 ? -11.897 -2.865 16.436 1.00 89.25 189 THR A CA 1
ATOM 1396 C C . THR A 1 189 ? -13.235 -2.568 15.766 1.00 89.25 189 THR A C 1
ATOM 1398 O O . THR A 1 189 ? -13.778 -3.430 15.075 1.00 89.25 189 THR A O 1
ATOM 1401 N N . TRP A 1 190 ? -13.731 -1.330 15.865 1.00 87.69 190 TRP A N 1
ATOM 1402 C CA . TRP A 1 190 ? -14.935 -0.912 15.142 1.00 87.69 190 TRP A CA 1
ATOM 1403 C C . TRP A 1 190 ? -14.784 -1.063 13.630 1.00 87.69 190 TRP A C 1
ATOM 1405 O O . TRP A 1 190 ? -15.701 -1.543 12.966 1.00 87.69 190 TRP A O 1
ATOM 1415 N N . TYR A 1 191 ? -13.621 -0.718 13.077 1.00 83.56 191 TYR A N 1
ATOM 1416 C CA . TYR A 1 191 ? -13.347 -0.911 11.656 1.00 83.56 191 TYR A CA 1
ATOM 1417 C C . TYR A 1 191 ? -13.399 -2.378 11.234 1.00 83.56 191 TYR A C 1
ATOM 1419 O O . TYR A 1 191 ? -14.016 -2.681 10.215 1.00 83.56 191 TYR A O 1
ATOM 1427 N N . ILE A 1 192 ? -12.849 -3.289 12.039 1.00 84.69 192 ILE A N 1
ATOM 1428 C CA . ILE A 1 192 ? -12.932 -4.732 11.785 1.00 84.69 192 ILE A CA 1
ATOM 1429 C C . ILE A 1 192 ? -14.394 -5.203 11.788 1.00 84.69 192 ILE A C 1
ATOM 1431 O O . ILE A 1 192 ? -14.792 -5.945 10.889 1.00 84.69 192 ILE A O 1
ATOM 1435 N N . LEU A 1 193 ? -15.216 -4.742 12.737 1.00 85.69 193 LEU A N 1
ATOM 1436 C CA . LEU A 1 193 ? -16.637 -5.108 12.813 1.00 85.69 193 LEU A CA 1
ATOM 1437 C C . LEU A 1 193 ? -17.468 -4.521 11.660 1.00 85.69 193 LEU A C 1
ATOM 1439 O O . LEU A 1 193 ? -18.323 -5.214 11.102 1.00 85.69 193 LEU A O 1
ATOM 1443 N N . PHE A 1 194 ? -17.208 -3.275 11.255 1.00 81.38 194 PHE A N 1
ATOM 1444 C CA . PHE A 1 194 ? -17.855 -2.664 10.089 1.00 81.38 194 PHE A CA 1
ATOM 1445 C C . PHE A 1 194 ? -17.464 -3.369 8.787 1.00 81.38 194 PHE A C 1
ATOM 1447 O O . PHE A 1 194 ? -18.334 -3.669 7.968 1.00 81.38 194 PHE A O 1
ATOM 1454 N N . ASP A 1 195 ? -16.182 -3.700 8.609 1.00 77.94 195 ASP A N 1
ATOM 1455 C CA . ASP A 1 195 ? -15.693 -4.448 7.446 1.00 77.94 195 ASP A CA 1
ATOM 1456 C C . ASP A 1 195 ? -16.205 -5.901 7.442 1.00 77.94 195 ASP A C 1
ATOM 1458 O O . ASP A 1 195 ? -16.359 -6.513 6.378 1.00 77.94 195 ASP A O 1
ATOM 1462 N N . ALA A 1 196 ? -16.514 -6.458 8.618 1.00 76.31 196 ALA A N 1
ATOM 1463 C CA . ALA A 1 196 ? -17.206 -7.735 8.761 1.00 76.31 196 ALA A CA 1
ATOM 1464 C C . ALA A 1 196 ? -18.710 -7.652 8.442 1.00 76.31 196 ALA A C 1
ATOM 1466 O O . ALA A 1 196 ? -19.327 -8.673 8.127 1.00 76.31 196 ALA A O 1
ATOM 1467 N N . GLY A 1 197 ? -19.281 -6.447 8.418 1.00 74.62 197 GLY A N 1
ATOM 1468 C CA . GLY A 1 197 ? -20.705 -6.211 8.196 1.00 74.62 197 GLY A CA 1
ATOM 1469 C C . GLY A 1 197 ? -21.563 -6.390 9.448 1.00 74.62 197 GLY A C 1
ATOM 1470 O O . GLY A 1 197 ? -22.786 -6.347 9.335 1.00 74.62 197 GLY A O 1
ATOM 1471 N N . HIS A 1 198 ? -20.945 -6.546 10.622 1.00 73.81 198 HIS A N 1
ATOM 1472 C CA . HIS A 1 198 ? -21.641 -6.743 11.899 1.00 73.81 198 HIS A CA 1
ATOM 1473 C C . HIS A 1 198 ? -22.387 -5.489 12.353 1.00 73.81 198 HIS A C 1
ATOM 1475 O O . HIS A 1 198 ? -23.432 -5.580 12.985 1.00 73.81 198 HIS A O 1
ATOM 1481 N N . ALA A 1 199 ? -21.909 -4.310 11.952 1.00 65.81 199 ALA A N 1
ATOM 1482 C CA . ALA A 1 199 ? -22.578 -3.039 12.198 1.00 65.81 199 ALA A CA 1
ATOM 1483 C C . ALA A 1 199 ? -22.627 -2.179 10.926 1.00 65.81 199 ALA A C 1
ATOM 1485 O O . ALA A 1 199 ? -21.738 -2.248 10.070 1.00 65.81 199 ALA A O 1
ATOM 1486 N N . ARG A 1 200 ? -23.671 -1.359 10.778 1.00 65.50 200 ARG A N 1
ATOM 1487 C CA . ARG A 1 200 ? -23.813 -0.415 9.663 1.00 65.50 200 ARG A CA 1
ATOM 1488 C C . ARG A 1 200 ? -24.634 0.792 10.106 1.00 65.50 200 ARG A C 1
ATOM 1490 O O . ARG A 1 200 ? -25.763 0.649 10.544 1.00 65.50 200 ARG A O 1
ATOM 1497 N N . GLY A 1 201 ? -24.074 1.993 9.954 1.00 59.25 201 GLY A N 1
ATOM 1498 C CA . GLY A 1 201 ? -24.841 3.238 10.087 1.00 59.25 201 GLY A CA 1
ATOM 1499 C C . GLY A 1 201 ? -25.432 3.512 11.475 1.00 59.25 201 GLY A C 1
ATOM 1500 O O . GLY A 1 201 ? -26.490 4.120 11.547 1.00 59.25 201 GLY A O 1
ATOM 1501 N N . GLY A 1 202 ? -24.763 3.098 12.557 1.00 59.22 202 GLY A N 1
ATOM 1502 C CA . GLY A 1 202 ? -25.245 3.315 13.929 1.00 59.22 202 GLY A CA 1
ATOM 1503 C C . GLY A 1 202 ? -26.121 2.191 14.494 1.00 59.22 202 GLY A C 1
ATOM 1504 O O . GLY A 1 202 ? -26.495 2.260 15.660 1.00 59.22 202 GLY A O 1
ATOM 1505 N N . GLU A 1 203 ? -26.386 1.139 13.716 1.00 61.19 203 GLU A N 1
ATOM 1506 C CA . GLU A 1 203 ? -27.146 -0.037 14.149 1.00 61.19 203 GLU A CA 1
ATOM 1507 C C . GLU A 1 203 ? -26.358 -1.337 13.904 1.00 61.19 203 GLU A C 1
ATOM 1509 O O . GLU A 1 203 ? -25.484 -1.415 13.031 1.00 61.19 203 GLU A O 1
ATOM 1514 N N . SER A 1 204 ? -26.658 -2.366 14.703 1.00 59.44 204 SER A N 1
ATOM 1515 C CA . SER A 1 204 ? -26.194 -3.738 14.465 1.00 59.44 204 SER A CA 1
ATOM 1516 C C . SER A 1 204 ? -26.941 -4.307 13.257 1.00 59.44 204 SER A C 1
ATOM 1518 O O . SER A 1 204 ? -28.168 -4.217 13.197 1.00 59.44 204 SER A O 1
ATOM 1520 N N . THR A 1 205 ? -26.235 -4.890 12.283 1.00 58.00 205 THR A N 1
ATOM 1521 C CA . THR A 1 205 ? -26.842 -5.408 11.040 1.00 58.00 205 THR A CA 1
ATOM 1522 C C . THR A 1 205 ? -27.506 -6.772 11.275 1.00 58.00 205 THR A C 1
ATOM 1524 O O . THR A 1 205 ? -27.225 -7.746 10.578 1.00 58.00 205 THR A O 1
ATOM 1527 N N . SER A 1 206 ? -28.388 -6.882 12.265 1.00 52.38 206 SER A N 1
ATOM 1528 C CA . SER A 1 206 ? -29.189 -8.087 12.466 1.00 52.38 206 SER A CA 1
ATOM 1529 C C . SER A 1 206 ? -30.373 -8.059 11.507 1.00 52.38 206 SER A C 1
ATOM 1531 O O . SER A 1 206 ? -31.407 -7.432 11.732 1.00 52.38 206 SER A O 1
ATOM 1533 N N . ARG A 1 207 ? -30.198 -8.685 10.344 1.00 47.28 207 ARG A N 1
ATOM 1534 C CA . ARG A 1 207 ? -31.294 -8.901 9.400 1.00 47.28 207 ARG A CA 1
ATOM 1535 C C . ARG A 1 207 ? -32.154 -10.033 9.966 1.00 47.28 207 ARG A C 1
ATOM 1537 O O . ARG A 1 207 ? -31.677 -11.152 9.917 1.00 47.28 207 ARG A O 1
ATOM 1544 N N . VAL A 1 208 ? -33.351 -9.705 10.475 1.00 48.78 208 VAL A N 1
ATOM 1545 C CA . VAL A 1 208 ? -34.645 -10.419 10.738 1.00 48.78 208 VAL A CA 1
ATOM 1546 C C . VAL A 1 208 ? -34.733 -11.974 10.765 1.00 48.78 208 VAL A C 1
ATOM 1548 O O . VAL A 1 208 ? -35.734 -12.508 11.230 1.00 48.78 208 VAL A O 1
ATOM 1551 N N . VAL A 1 209 ? -33.732 -12.745 10.343 1.00 51.66 209 VAL A N 1
ATOM 1552 C CA . VAL A 1 209 ? -33.688 -14.209 10.424 1.00 51.66 209 VAL A CA 1
ATOM 1553 C C . VAL A 1 209 ? -32.595 -14.624 11.420 1.00 51.66 209 VAL A C 1
ATOM 1555 O O . VAL A 1 209 ? -31.410 -14.384 11.160 1.00 51.66 209 VAL A O 1
ATOM 1558 N N . PRO A 1 210 ? -32.950 -15.248 12.557 1.00 51.22 210 PRO A N 1
ATOM 1559 C CA . PRO A 1 210 ? -31.967 -15.716 13.522 1.00 51.22 210 PRO A CA 1
ATOM 1560 C C . PRO A 1 210 ? -31.161 -16.867 12.909 1.00 51.22 210 PRO A C 1
ATOM 1562 O O . PRO A 1 210 ? -31.691 -17.931 12.603 1.00 51.22 210 PRO A O 1
ATOM 1565 N N . SER A 1 211 ? -29.865 -16.635 12.713 1.00 57.34 211 SER A N 1
ATOM 1566 C CA . SER A 1 211 ? -28.873 -17.669 12.427 1.00 57.34 211 SER A CA 1
ATOM 1567 C C . SER A 1 211 ? -27.802 -17.618 13.514 1.00 57.34 211 SER A C 1
ATOM 1569 O O . SER A 1 211 ? -27.575 -16.564 14.106 1.00 57.34 211 SER A O 1
ATOM 1571 N N . GLU A 1 212 ? -27.097 -18.720 13.748 1.00 60.34 212 GLU A N 1
ATOM 1572 C CA . GLU A 1 212 ? -25.971 -18.799 14.695 1.00 60.34 212 GLU A CA 1
ATOM 1573 C C . GLU A 1 212 ? -24.859 -17.765 14.400 1.00 60.34 212 GLU A C 1
ATOM 1575 O O . GLU A 1 212 ? -24.135 -17.325 15.285 1.00 60.34 212 GLU A O 1
ATOM 1580 N N . SER A 1 213 ? -24.751 -17.303 13.149 1.00 59.69 213 SER A N 1
ATOM 1581 C CA . SER A 1 213 ? -23.832 -16.218 12.779 1.00 59.69 213 SER A CA 1
ATOM 1582 C C . SER A 1 213 ? -24.325 -14.831 13.215 1.00 59.69 213 SER A C 1
ATOM 1584 O O . SER A 1 213 ? -23.522 -13.937 13.482 1.00 59.69 213 SER A O 1
ATOM 1586 N N . THR A 1 214 ? -25.643 -14.654 13.328 1.00 63.34 214 THR A N 1
ATOM 1587 C CA . THR A 1 214 ? -26.287 -13.403 13.743 1.00 63.34 214 THR A CA 1
ATOM 1588 C C . THR A 1 214 ? -26.061 -13.147 15.235 1.00 63.34 214 THR A C 1
ATOM 1590 O O . THR A 1 214 ? -25.741 -12.025 15.616 1.00 63.34 214 THR A O 1
ATOM 1593 N N . THR A 1 215 ? -26.129 -14.193 16.065 1.00 72.31 215 THR A N 1
ATOM 1594 C CA . THR A 1 215 ? -25.930 -14.089 17.522 1.00 72.31 215 THR A CA 1
ATOM 1595 C C . THR A 1 215 ? -24.500 -13.685 17.881 1.00 72.31 215 THR A C 1
ATOM 1597 O O . THR A 1 215 ? -24.304 -12.784 18.692 1.00 72.31 215 THR A O 1
ATOM 1600 N N . LEU A 1 216 ? -23.496 -14.270 17.216 1.00 78.19 216 LEU A N 1
ATOM 1601 C CA . LEU A 1 216 ? -22.088 -13.895 17.393 1.00 78.19 216 LEU A CA 1
ATOM 1602 C C . LEU A 1 216 ? -21.845 -12.433 16.987 1.00 78.19 216 LEU A C 1
ATOM 1604 O O . LEU A 1 216 ? -21.136 -11.698 17.673 1.00 78.19 216 LEU A O 1
ATOM 1608 N N . SER A 1 217 ? -22.455 -11.994 15.884 1.00 77.69 217 SER A N 1
ATOM 1609 C CA . SER A 1 217 ? -22.322 -10.621 15.380 1.00 77.69 217 SER A CA 1
ATOM 1610 C C . SER A 1 217 ? -22.833 -9.593 16.396 1.00 77.69 217 SER A C 1
ATOM 1612 O O . SER A 1 217 ? -22.145 -8.615 16.691 1.00 77.69 217 SER A O 1
ATOM 1614 N N . GLU A 1 218 ? -24.015 -9.840 16.969 1.00 81.38 218 GLU A N 1
ATOM 1615 C CA . GLU A 1 218 ? -24.600 -9.005 18.023 1.00 81.38 218 GLU A CA 1
ATOM 1616 C C . GLU A 1 218 ? -23.752 -9.014 19.300 1.00 81.38 218 GLU A C 1
ATOM 1618 O O . GLU A 1 218 ? -23.507 -7.952 19.876 1.00 81.38 218 GLU A O 1
ATOM 1623 N N . GLU A 1 219 ? -23.238 -10.180 19.706 1.00 88.94 219 GLU A N 1
ATOM 1624 C CA . GLU A 1 219 ? -22.374 -10.313 20.882 1.00 88.94 219 GLU A CA 1
ATOM 1625 C C . GLU A 1 219 ? -21.097 -9.467 20.747 1.00 88.94 219 GLU A C 1
ATOM 1627 O O . GLU A 1 219 ? -20.758 -8.698 21.650 1.00 88.94 219 GLU A O 1
ATOM 1632 N N . LEU A 1 220 ? -20.400 -9.552 19.607 1.00 88.88 220 LEU A N 1
ATOM 1633 C CA . LEU A 1 220 ? -19.164 -8.797 19.377 1.00 88.88 220 LEU A CA 1
ATOM 1634 C C . LEU A 1 220 ? -19.403 -7.283 19.345 1.00 88.88 220 LEU A C 1
ATOM 1636 O O . LEU A 1 220 ? -18.604 -6.519 19.900 1.00 88.88 220 LEU A O 1
ATOM 1640 N N . VAL A 1 221 ? -20.500 -6.839 18.725 1.00 88.12 221 VAL A N 1
ATOM 1641 C CA . VAL A 1 221 ? -20.886 -5.419 18.704 1.00 88.12 221 VAL A CA 1
ATOM 1642 C C . VAL A 1 221 ? -21.197 -4.931 20.118 1.00 88.12 221 VAL A C 1
ATOM 1644 O O . VAL A 1 221 ? -20.705 -3.874 20.517 1.00 88.12 221 VAL A O 1
ATOM 1647 N N . GLN A 1 222 ? -21.937 -5.714 20.904 1.00 89.19 222 GLN A N 1
ATOM 1648 C CA . GLN A 1 222 ? -22.311 -5.350 22.270 1.00 89.19 222 GLN A CA 1
ATOM 1649 C C . GLN A 1 222 ? -21.104 -5.286 23.213 1.00 89.19 222 GLN A C 1
ATOM 1651 O O . GLN A 1 222 ? -20.976 -4.353 24.012 1.00 89.19 222 GLN A O 1
ATOM 1656 N N . ARG A 1 223 ? -20.179 -6.242 23.101 1.00 92.62 223 ARG A N 1
ATOM 1657 C CA . ARG A 1 223 ? -18.916 -6.251 23.853 1.00 92.62 223 ARG A CA 1
ATOM 1658 C C . ARG A 1 223 ? -18.050 -5.038 23.523 1.00 92.62 223 ARG A C 1
ATOM 1660 O O . ARG A 1 223 ? -17.577 -4.347 24.425 1.00 92.62 223 ARG A O 1
ATOM 1667 N N . THR A 1 224 ? -17.935 -4.707 22.238 1.00 92.06 224 THR A N 1
ATOM 1668 C CA . THR A 1 224 ? -17.196 -3.520 21.778 1.00 92.06 224 THR A CA 1
ATOM 1669 C C . THR A 1 224 ? -17.842 -2.227 22.274 1.00 92.06 224 THR A C 1
ATOM 1671 O O . THR A 1 224 ? -17.141 -1.344 22.764 1.00 92.06 224 THR A O 1
ATOM 1674 N N . LEU A 1 225 ? -19.175 -2.123 22.231 1.00 89.81 225 LEU A N 1
ATOM 1675 C CA . LEU A 1 225 ? -19.906 -0.977 22.776 1.00 89.81 225 LEU A CA 1
ATOM 1676 C C . LEU A 1 225 ? -19.720 -0.849 24.294 1.00 89.81 225 LEU A C 1
ATOM 1678 O O . LEU A 1 225 ? -19.533 0.251 24.810 1.00 89.81 225 LEU A O 1
ATOM 1682 N N . THR A 1 226 ? -19.706 -1.967 25.016 1.00 90.81 226 THR A N 1
ATOM 1683 C CA . THR A 1 226 ? -19.453 -1.978 26.463 1.00 90.81 226 THR A CA 1
ATOM 1684 C C . THR A 1 226 ? -18.043 -1.474 26.778 1.00 90.81 226 THR A C 1
ATOM 1686 O O . THR A 1 226 ? -17.874 -0.629 27.660 1.00 90.81 226 THR A O 1
ATOM 1689 N N . ALA A 1 227 ? -17.031 -1.930 26.032 1.00 90.44 227 ALA A N 1
ATOM 1690 C CA . ALA A 1 227 ? -15.657 -1.450 26.164 1.00 90.44 227 ALA A CA 1
ATOM 1691 C C . ALA A 1 227 ? -15.532 0.046 25.815 1.00 90.44 227 ALA A C 1
ATOM 1693 O O . ALA A 1 227 ? -14.880 0.790 26.546 1.00 90.44 227 ALA A O 1
ATOM 1694 N N . HIS A 1 228 ? -16.216 0.499 24.759 1.00 89.56 228 HIS A N 1
ATOM 1695 C CA . HIS A 1 228 ? -16.301 1.908 24.354 1.00 89.56 228 HIS A CA 1
ATOM 1696 C C . HIS A 1 228 ? -16.853 2.793 25.475 1.00 89.56 228 HIS A C 1
ATOM 1698 O O . HIS A 1 228 ? -16.226 3.775 25.865 1.00 89.56 228 HIS A O 1
ATOM 1704 N N . VAL A 1 229 ? -18.010 2.427 26.036 1.00 87.81 229 VAL A N 1
ATOM 1705 C CA . VAL A 1 229 ? -18.650 3.180 2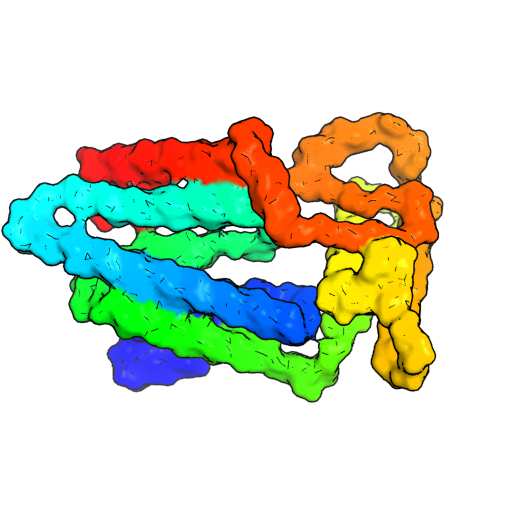7.126 1.00 87.81 229 VAL A CA 1
ATOM 1706 C C . VAL A 1 229 ? -17.774 3.184 28.378 1.00 87.81 229 VAL A C 1
ATOM 1708 O O . VAL A 1 229 ? -17.669 4.208 29.053 1.00 87.81 229 VAL A O 1
ATOM 1711 N N . ARG A 1 230 ? -17.119 2.060 28.688 1.00 88.19 230 ARG A N 1
ATOM 1712 C CA . ARG A 1 230 ? -16.193 1.967 29.820 1.00 88.19 230 ARG A CA 1
ATOM 1713 C C . ARG A 1 230 ? -14.996 2.901 29.646 1.00 88.19 230 ARG A C 1
ATOM 1715 O O . ARG A 1 230 ? -14.687 3.627 30.585 1.00 88.19 230 ARG A O 1
ATOM 1722 N N . LEU A 1 231 ? -14.382 2.924 28.460 1.00 86.75 231 LEU A N 1
ATOM 1723 C CA . LEU A 1 231 ? -13.277 3.829 28.143 1.00 86.75 231 LEU A CA 1
ATOM 1724 C C . LEU A 1 231 ? -13.706 5.293 28.279 1.00 86.75 231 LEU A C 1
ATOM 1726 O O . LEU A 1 231 ? -13.050 6.052 28.987 1.00 86.75 231 LEU A O 1
ATOM 1730 N N . ALA A 1 232 ? -14.839 5.662 27.676 1.00 83.69 232 ALA A N 1
ATOM 1731 C CA . ALA A 1 232 ? -15.364 7.025 27.711 1.00 83.69 232 ALA A CA 1
ATOM 1732 C C . ALA A 1 232 ? -15.623 7.531 29.140 1.00 83.69 232 ALA A C 1
ATOM 1734 O O . ALA A 1 232 ? -15.336 8.683 29.445 1.00 83.69 232 ALA A O 1
ATOM 1735 N N . ARG A 1 233 ? -16.114 6.669 30.041 1.00 82.94 233 ARG A N 1
ATOM 1736 C CA . ARG A 1 233 ? -16.319 7.022 31.459 1.00 82.94 233 ARG A CA 1
ATOM 1737 C C . ARG A 1 233 ? -15.019 7.169 32.245 1.00 82.94 233 ARG A C 1
ATOM 1739 O O . ARG A 1 233 ? -14.993 7.898 33.228 1.00 82.94 233 ARG A O 1
ATOM 1746 N N . SER A 1 234 ? -13.977 6.439 31.854 1.00 79.00 234 SER A N 1
ATOM 1747 C CA . SER A 1 234 ? -12.673 6.474 32.522 1.00 79.00 234 SER A CA 1
ATOM 1748 C C . SER A 1 234 ? -11.729 7.542 31.981 1.00 79.00 234 SER A C 1
ATOM 1750 O O . SER A 1 234 ? -10.718 7.804 32.619 1.00 79.00 234 SER A O 1
ATOM 1752 N N . ASN A 1 235 ? -12.017 8.124 30.811 1.00 71.00 235 ASN A N 1
ATOM 1753 C CA . ASN A 1 235 ? -11.099 9.043 30.153 1.00 71.00 235 ASN A CA 1
ATOM 1754 C C . ASN A 1 235 ? -11.212 10.454 30.770 1.00 71.00 235 ASN A C 1
ATOM 1756 O O . ASN A 1 235 ? -12.252 11.103 30.615 1.00 71.00 235 ASN A O 1
ATOM 1760 N N . PRO A 1 236 ? -10.170 10.956 31.459 1.00 60.97 236 PRO A N 1
ATOM 1761 C CA . PRO A 1 236 ? -10.208 12.266 32.108 1.00 60.97 236 PRO A CA 1
ATOM 1762 C C . PRO A 1 236 ? -10.273 13.446 31.117 1.00 60.97 236 PRO A C 1
ATOM 1764 O O . PRO A 1 236 ? -10.571 14.565 31.538 1.00 60.97 236 PRO A O 1
ATOM 1767 N N . SER A 1 237 ? -10.023 13.225 29.818 1.00 58.06 237 SER A N 1
ATOM 1768 C CA . SER A 1 237 ? -10.056 14.263 28.772 1.00 58.06 237 SER A CA 1
ATOM 1769 C C . SER A 1 237 ? -11.463 14.679 28.329 1.00 58.06 237 SER A C 1
ATOM 1771 O O . SER A 1 237 ? -11.634 15.782 27.820 1.00 58.06 237 SER A O 1
ATOM 1773 N N . VAL A 1 238 ? -12.505 13.878 28.597 1.00 54.94 238 VAL A N 1
ATOM 1774 C CA . VAL A 1 238 ? -13.897 14.151 28.162 1.00 54.94 238 VAL A CA 1
ATOM 1775 C C . VAL A 1 238 ? -14.478 15.447 28.777 1.00 54.94 238 VAL A C 1
ATOM 1777 O O . VAL A 1 238 ? -15.525 15.930 28.351 1.00 54.94 238 VAL A O 1
ATOM 1780 N N . GLY A 1 239 ? -13.779 16.071 29.735 1.00 46.66 239 GLY A N 1
ATOM 1781 C CA . GLY A 1 239 ? -14.113 17.381 30.307 1.00 46.66 239 GLY A CA 1
ATOM 1782 C C . GLY A 1 239 ? -13.245 18.570 29.860 1.00 46.66 239 GLY A C 1
ATOM 1783 O O . GLY A 1 239 ? -13.540 19.693 30.276 1.00 46.66 239 GLY A O 1
ATOM 1784 N N . ARG A 1 240 ? -12.184 18.385 29.056 1.00 49.91 240 ARG A N 1
ATOM 1785 C CA . ARG A 1 240 ? -11.230 19.459 28.715 1.00 49.91 240 ARG A CA 1
ATOM 1786 C C . ARG A 1 240 ? -11.444 19.940 27.279 1.00 49.91 240 ARG A C 1
ATOM 1788 O O . ARG A 1 240 ? -11.041 19.318 26.311 1.00 49.91 240 ARG A O 1
ATOM 1795 N N . ARG A 1 241 ? -12.106 21.089 27.155 1.00 44.12 241 ARG A N 1
ATOM 1796 C CA . ARG A 1 241 ? -12.598 21.701 25.906 1.00 44.12 241 ARG A CA 1
ATOM 1797 C C . ARG A 1 241 ? -11.506 22.157 24.907 1.00 44.12 241 ARG A C 1
ATOM 1799 O O . ARG A 1 241 ? -11.869 22.697 23.870 1.00 44.12 241 ARG A O 1
ATOM 1806 N N . ASP A 1 242 ? -10.220 21.931 25.197 1.00 44.00 242 ASP A N 1
ATOM 1807 C CA . ASP A 1 242 ? -9.060 22.474 24.455 1.00 44.00 242 ASP A CA 1
ATOM 1808 C C . ASP A 1 242 ? -8.243 21.426 23.658 1.00 44.00 242 ASP A C 1
ATOM 1810 O O . ASP A 1 242 ? -7.251 21.775 23.019 1.00 44.00 242 ASP A O 1
ATOM 1814 N N . ASP A 1 243 ? -8.646 20.149 23.635 1.00 49.53 243 ASP A N 1
ATOM 1815 C CA . ASP A 1 243 ? -7.844 19.065 23.026 1.00 49.53 243 ASP A CA 1
ATOM 1816 C C . ASP A 1 243 ? -7.845 19.047 21.477 1.00 49.53 243 ASP A C 1
ATOM 1818 O O . ASP A 1 243 ? -7.064 18.312 20.868 1.00 49.53 243 ASP A O 1
ATOM 1822 N N . SER A 1 244 ? -8.633 19.904 20.809 1.00 47.75 244 SER A N 1
ATOM 1823 C CA . SER A 1 244 ? -8.675 19.958 19.336 1.00 47.75 244 SER A CA 1
ATOM 1824 C C . SER A 1 244 ? -7.338 20.364 18.707 1.00 47.75 244 SER A C 1
ATOM 1826 O O . SER A 1 244 ? -7.029 19.925 17.603 1.00 47.75 244 SER A O 1
ATOM 1828 N N . ALA A 1 245 ? -6.524 21.161 19.409 1.00 43.75 245 ALA A N 1
ATOM 1829 C CA . ALA A 1 245 ? -5.222 21.609 18.912 1.00 43.75 245 ALA A CA 1
ATOM 1830 C C . ALA A 1 245 ? -4.151 20.502 18.954 1.00 43.75 245 ALA A C 1
ATOM 1832 O O . ALA A 1 245 ? -3.277 20.453 18.090 1.00 43.75 245 ALA A O 1
ATOM 1833 N N . ALA A 1 246 ? -4.216 19.597 19.938 1.00 46.25 246 ALA A N 1
ATOM 1834 C CA . ALA A 1 246 ? -3.303 18.456 20.037 1.00 46.25 246 ALA A CA 1
ATOM 1835 C C . ALA A 1 246 ? -3.682 17.343 19.047 1.00 46.25 246 ALA A C 1
ATOM 1837 O O . ALA A 1 246 ? -2.807 16.695 18.475 1.00 46.25 246 ALA A O 1
ATOM 1838 N N . GLU A 1 247 ? -4.979 17.164 18.793 1.00 49.19 247 GLU A N 1
ATOM 1839 C CA . GLU A 1 247 ? -5.487 16.196 17.823 1.00 49.19 247 GLU A CA 1
ATOM 1840 C C . GLU A 1 247 ? -5.221 16.633 16.368 1.00 49.19 247 GLU A C 1
ATOM 1842 O O . GLU A 1 247 ? -4.885 15.794 15.531 1.00 49.19 247 GLU A O 1
ATOM 1847 N N . GLU A 1 248 ? -5.238 17.946 16.083 1.00 44.88 248 GLU A 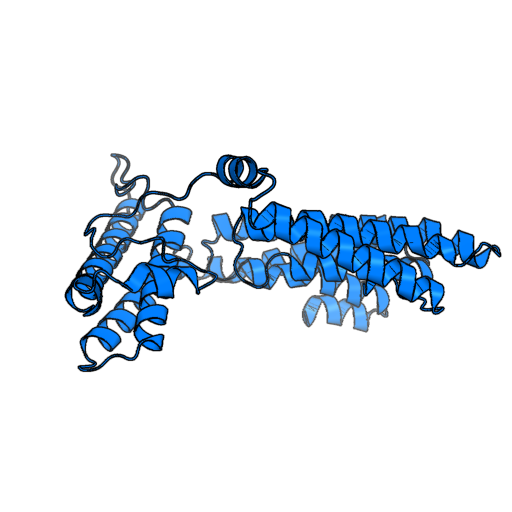N 1
ATOM 1848 C CA . GLU A 1 248 ? -4.799 18.530 14.799 1.00 44.88 248 GLU A CA 1
ATOM 1849 C C . GLU A 1 248 ? -3.302 18.333 14.504 1.00 44.88 248 GLU A C 1
ATOM 1851 O O . GLU A 1 248 ? -2.910 18.305 13.337 1.00 44.88 248 GLU A O 1
ATOM 1856 N N . LEU A 1 249 ? -2.466 18.170 15.537 1.00 41.91 249 LEU A N 1
ATOM 1857 C CA . LEU A 1 249 ? -1.027 17.900 15.402 1.00 41.91 249 LEU A CA 1
ATOM 1858 C C . LEU A 1 249 ? -0.714 16.423 15.120 1.00 41.91 249 LEU A C 1
ATOM 1860 O O . LEU A 1 249 ? 0.428 16.089 14.801 1.00 41.91 249 LEU A O 1
ATOM 1864 N N . THR A 1 250 ? -1.704 15.534 15.231 1.00 46.91 250 THR A N 1
ATOM 1865 C CA . THR A 1 250 ? -1.536 14.113 14.921 1.00 46.91 250 THR A CA 1
ATOM 1866 C C . THR A 1 250 ? -2.051 13.796 13.518 1.00 46.91 250 THR A C 1
ATOM 1868 O O . THR A 1 250 ? -3.195 14.078 13.175 1.00 46.91 250 THR A O 1
ATOM 1871 N N . ASP A 1 251 ? -1.234 13.122 12.702 1.00 41.53 251 ASP A N 1
ATOM 1872 C CA . ASP A 1 251 ? -1.602 12.714 11.331 1.00 41.53 251 ASP A CA 1
ATOM 1873 C C . ASP A 1 251 ? -2.797 11.730 11.274 1.00 41.53 251 ASP A C 1
ATOM 1875 O O . ASP A 1 251 ? -3.319 11.410 10.199 1.00 41.53 251 ASP A O 1
ATOM 1879 N N . THR A 1 252 ? -3.263 11.250 12.433 1.00 47.69 252 THR A N 1
ATOM 1880 C CA . THR A 1 252 ? -4.369 10.295 12.572 1.00 47.69 252 THR A CA 1
ATOM 1881 C C . THR A 1 252 ? -5.419 10.827 13.560 1.00 47.69 252 THR A C 1
ATOM 1883 O O . THR A 1 252 ? -5.446 10.371 14.701 1.00 47.69 252 THR A O 1
ATOM 1886 N N . PRO A 1 253 ? -6.295 11.769 13.155 1.00 52.28 253 PRO A N 1
ATOM 1887 C CA . PRO A 1 253 ? -7.358 12.255 14.032 1.00 52.28 253 PRO A CA 1
ATOM 1888 C C . PRO A 1 253 ? -8.288 11.105 14.428 1.00 52.28 253 PRO A C 1
ATOM 1890 O O . PRO A 1 253 ? -8.591 10.220 13.612 1.00 52.28 253 PRO A O 1
ATOM 1893 N N . ASN A 1 254 ? -8.747 11.114 15.675 1.00 55.34 254 ASN A N 1
ATOM 1894 C CA . ASN A 1 254 ? -9.595 10.073 16.215 1.00 55.34 254 ASN A CA 1
ATOM 1895 C C . ASN A 1 254 ? -11.028 10.306 15.721 1.00 55.34 254 ASN A C 1
ATOM 1897 O O . ASN A 1 254 ? -11.704 11.266 16.070 1.00 55.34 254 ASN A O 1
ATOM 1901 N N . TYR A 1 255 ? -11.526 9.425 14.854 1.00 57.59 255 TYR A N 1
ATOM 1902 C CA . TYR A 1 255 ? -12.862 9.584 14.254 1.00 57.59 255 TYR A CA 1
ATOM 1903 C C . TYR A 1 255 ? -14.014 9.189 15.177 1.00 57.59 255 TYR A C 1
ATOM 1905 O O . TYR A 1 255 ? -15.179 9.243 14.773 1.00 57.59 255 TYR A O 1
ATOM 1913 N N . ILE A 1 256 ? -13.693 8.722 16.378 1.00 61.38 256 ILE A N 1
ATOM 1914 C CA . ILE A 1 256 ? -14.673 8.267 17.345 1.00 61.38 256 ILE A CA 1
ATOM 1915 C C . ILE A 1 256 ? -14.812 9.336 18.412 1.00 61.38 256 ILE A C 1
ATOM 1917 O O . ILE A 1 256 ? -13.948 9.515 19.263 1.00 61.38 256 ILE A O 1
ATOM 1921 N N . ASP A 1 257 ? -15.957 10.002 18.365 1.00 64.25 257 ASP A N 1
ATOM 1922 C CA . ASP A 1 257 ? -16.408 10.870 19.434 1.00 64.25 257 ASP A CA 1
ATOM 1923 C C . ASP A 1 257 ? -16.719 10.020 20.676 1.00 64.25 257 ASP A C 1
ATOM 1925 O O . ASP A 1 257 ? -17.742 9.330 20.742 1.00 64.25 257 ASP A O 1
ATOM 1929 N N . LEU A 1 258 ? -15.811 10.048 21.655 1.00 66.81 258 LEU A N 1
ATOM 1930 C CA . LEU A 1 258 ? -15.963 9.331 22.923 1.00 66.81 258 LEU A CA 1
ATOM 1931 C C . LEU A 1 258 ? -17.137 9.856 23.759 1.00 66.81 258 LEU A C 1
ATOM 1933 O O . LEU A 1 258 ? -17.657 9.114 24.594 1.00 66.81 258 LEU A O 1
ATOM 1937 N N . SER A 1 259 ? -17.599 11.089 23.518 1.00 62.53 259 SER A N 1
ATOM 1938 C CA . SER A 1 259 ? -18.801 11.620 24.172 1.00 62.53 259 SER A CA 1
ATOM 1939 C C . SER A 1 259 ? -20.074 10.913 23.694 1.00 62.53 259 SER A C 1
ATOM 1941 O O . SER A 1 259 ? -21.095 10.900 24.386 1.00 62.53 259 SER A O 1
ATOM 1943 N N . ARG A 1 260 ? -20.014 10.248 22.533 1.00 65.38 260 ARG A N 1
ATOM 1944 C CA . ARG A 1 260 ? -21.130 9.506 21.963 1.00 65.38 260 ARG A CA 1
ATOM 1945 C C . ARG A 1 260 ? -21.093 8.044 22.409 1.00 65.38 260 ARG A C 1
ATOM 1947 O O . ARG A 1 260 ? -20.241 7.262 21.999 1.00 65.38 260 ARG A O 1
ATOM 1954 N N . HIS A 1 261 ? -22.073 7.637 23.211 1.00 74.31 261 HIS A N 1
ATOM 1955 C CA . HIS A 1 261 ? -22.219 6.262 23.719 1.00 74.31 261 HIS A CA 1
ATOM 1956 C C . HIS A 1 261 ? -23.044 5.349 22.795 1.00 74.31 261 HIS A C 1
ATOM 1958 O O . HIS A 1 261 ? -23.790 4.490 23.262 1.00 74.31 261 HIS A O 1
ATOM 1964 N N . THR A 1 262 ? -22.951 5.549 21.482 1.00 75.00 262 THR A N 1
ATOM 1965 C CA . THR A 1 262 ? -23.669 4.750 20.477 1.00 75.00 262 THR A CA 1
ATOM 1966 C C . THR A 1 262 ? -22.690 4.158 19.476 1.00 75.00 262 THR A C 1
ATOM 1968 O O . THR A 1 262 ? -21.564 4.637 19.353 1.00 75.00 262 THR A O 1
ATOM 1971 N N . VAL A 1 263 ? -23.133 3.154 18.715 1.00 74.88 263 VAL A N 1
ATOM 1972 C CA . VAL A 1 263 ? -22.348 2.600 17.604 1.00 74.88 263 VAL A CA 1
ATOM 1973 C C . VAL A 1 263 ? -21.909 3.742 16.668 1.00 74.88 263 VAL A C 1
ATOM 1975 O O . VAL A 1 263 ? -22.755 4.557 16.274 1.00 74.88 263 VAL A O 1
ATOM 1978 N N . PRO A 1 264 ? -20.612 3.843 16.321 1.00 74.94 264 PRO A N 1
ATOM 1979 C CA . PRO A 1 264 ? -20.124 4.890 15.432 1.00 74.94 264 PRO A CA 1
ATOM 1980 C C . PRO A 1 264 ? -20.766 4.827 14.041 1.00 74.94 264 PRO A C 1
ATOM 1982 O O . PRO A 1 264 ? -21.219 3.778 13.573 1.00 74.94 264 PRO A O 1
ATOM 1985 N N . LEU A 1 265 ? -20.781 5.962 13.341 1.00 72.31 265 LEU A N 1
ATOM 1986 C CA . LEU A 1 265 ? -21.228 5.998 11.950 1.00 72.31 265 LEU A CA 1
ATOM 1987 C C . LEU A 1 265 ? -20.264 5.208 11.053 1.00 72.31 265 LEU A C 1
ATOM 1989 O O . LEU A 1 265 ? -19.052 5.181 11.271 1.00 72.31 265 LEU A O 1
ATOM 1993 N N . ALA A 1 266 ? -20.814 4.584 10.010 1.00 67.50 266 ALA A N 1
ATOM 1994 C CA . ALA A 1 266 ? -20.015 3.845 9.041 1.00 67.50 266 ALA A CA 1
ATOM 1995 C C . ALA A 1 266 ? -19.083 4.778 8.250 1.00 67.50 266 ALA A C 1
ATOM 1997 O O . ALA A 1 266 ? -19.407 5.937 7.978 1.00 67.50 266 ALA A O 1
ATOM 1998 N N . ARG A 1 267 ? -17.932 4.241 7.826 1.00 71.44 267 ARG A N 1
ATOM 1999 C CA . ARG A 1 267 ? -16.949 4.982 7.028 1.00 71.44 267 ARG A CA 1
ATOM 2000 C C . ARG A 1 267 ? -17.564 5.503 5.717 1.00 71.44 267 ARG A C 1
ATOM 2002 O O . ARG A 1 267 ? -18.282 4.759 5.041 1.00 71.44 267 ARG A O 1
ATOM 2009 N N . PRO A 1 268 ? -17.213 6.728 5.288 1.00 78.81 268 PRO A N 1
ATOM 2010 C CA . PRO A 1 268 ? -17.544 7.204 3.952 1.00 78.81 268 PRO A CA 1
ATOM 2011 C C . PRO A 1 268 ? -16.961 6.290 2.865 1.00 78.81 268 PRO A C 1
ATOM 2013 O O . PRO A 1 268 ? -15.870 5.736 3.016 1.00 78.81 268 PRO A O 1
ATOM 2016 N N . SER A 1 269 ? -17.675 6.153 1.745 1.00 83.12 269 SER A N 1
ATOM 2017 C CA . SER A 1 269 ? -17.261 5.270 0.646 1.00 83.12 269 SER A CA 1
ATOM 2018 C C . SER A 1 269 ? -15.925 5.689 0.014 1.00 83.12 269 SER A C 1
ATOM 2020 O O . SER A 1 269 ? -15.588 6.872 -0.021 1.00 83.12 269 SER A O 1
ATOM 2022 N N . ILE A 1 270 ? -15.193 4.725 -0.564 1.00 86.12 270 ILE A N 1
ATOM 2023 C CA . ILE A 1 270 ? -13.933 4.966 -1.301 1.00 86.12 270 ILE A CA 1
ATOM 2024 C C . ILE A 1 270 ? -14.115 6.073 -2.348 1.00 86.12 270 ILE A C 1
ATOM 2026 O O . ILE A 1 270 ? -13.319 7.005 -2.404 1.00 86.12 270 ILE A O 1
ATOM 2030 N N . ARG A 1 271 ? -15.205 6.013 -3.126 1.00 88.88 271 ARG A N 1
ATOM 2031 C CA . ARG A 1 271 ? -15.520 7.009 -4.162 1.00 88.88 271 ARG A CA 1
ATOM 2032 C C . ARG A 1 271 ? -15.673 8.408 -3.581 1.00 88.88 271 ARG A C 1
ATOM 2034 O O . ARG A 1 271 ? -15.089 9.347 -4.106 1.00 88.88 271 ARG A O 1
ATOM 2041 N N . TYR A 1 272 ? -16.422 8.537 -2.486 1.00 87.12 272 TYR A N 1
ATOM 2042 C CA . TYR A 1 272 ? -16.618 9.825 -1.827 1.00 87.12 272 TYR A CA 1
ATOM 2043 C C . TYR A 1 272 ? -15.305 10.387 -1.272 1.00 87.12 272 TYR A C 1
ATOM 2045 O O . TYR A 1 272 ? -15.050 11.580 -1.394 1.00 87.12 272 TYR A O 1
ATOM 2053 N N . ARG A 1 273 ? -14.448 9.533 -0.702 1.00 89.81 273 ARG A N 1
ATOM 2054 C CA . ARG A 1 273 ? -13.144 9.946 -0.171 1.00 89.81 273 ARG A CA 1
ATOM 2055 C C . ARG A 1 273 ? -12.212 10.437 -1.273 1.00 89.81 273 ARG A C 1
ATOM 2057 O O . ARG A 1 273 ? -11.661 11.520 -1.136 1.00 89.81 273 ARG A O 1
ATOM 2064 N N . VAL A 1 274 ? -12.112 9.702 -2.382 1.00 92.00 274 VAL A N 1
ATOM 2065 C CA . VAL A 1 274 ? -11.340 10.125 -3.563 1.00 92.00 274 VAL A CA 1
ATOM 2066 C C . VAL A 1 274 ? -11.885 11.437 -4.126 1.00 92.00 274 VAL A C 1
ATOM 2068 O O . VAL A 1 274 ? -11.120 12.379 -4.304 1.00 92.00 274 VAL A O 1
ATOM 2071 N N . TYR A 1 275 ? -13.203 11.529 -4.332 1.00 92.62 275 TYR A N 1
ATOM 2072 C CA . TYR A 1 275 ? -13.866 12.743 -4.816 1.00 92.62 275 TYR A CA 1
ATOM 2073 C C . TYR A 1 275 ? -13.579 13.956 -3.924 1.00 92.62 275 TYR A C 1
ATOM 2075 O O . TYR A 1 275 ? -13.165 15.003 -4.408 1.00 92.62 275 TYR A O 1
ATOM 2083 N N . ARG A 1 276 ? -13.727 13.808 -2.604 1.00 89.88 276 ARG A N 1
ATOM 2084 C CA . ARG A 1 276 ? -13.451 14.887 -1.648 1.00 89.88 276 ARG A CA 1
ATOM 2085 C C . ARG A 1 276 ? -11.966 15.259 -1.599 1.00 89.88 276 ARG A C 1
ATOM 2087 O O . ARG A 1 276 ? -11.632 16.409 -1.325 1.00 89.88 276 ARG A O 1
ATOM 2094 N N . SER A 1 277 ? -11.080 14.307 -1.876 1.00 91.50 277 SER A N 1
ATOM 2095 C CA . SER A 1 277 ? -9.637 14.525 -1.942 1.00 91.50 277 SER A CA 1
ATOM 2096 C C . SER A 1 277 ? -9.163 15.171 -3.243 1.00 91.50 277 SER A C 1
ATOM 2098 O O . SER A 1 277 ? -8.049 15.670 -3.256 1.00 91.50 277 SER A O 1
ATOM 2100 N N . LEU A 1 278 ? -9.975 15.251 -4.300 1.00 90.81 278 LEU A N 1
ATOM 2101 C CA . LEU A 1 278 ? -9.599 15.897 -5.572 1.00 90.81 278 LEU A CA 1
ATOM 2102 C C . LEU A 1 278 ? -9.509 17.434 -5.505 1.00 90.81 278 LEU A C 1
ATOM 2104 O O . LEU A 1 278 ? -9.178 18.081 -6.493 1.00 90.81 278 LEU A O 1
ATOM 2108 N N . HIS A 1 279 ? -9.777 18.040 -4.350 1.00 90.06 279 HIS A N 1
ATOM 2109 C CA . HIS A 1 279 ? -9.608 19.476 -4.161 1.00 90.06 279 HIS A CA 1
ATOM 2110 C C . HIS A 1 279 ? -8.121 19.872 -4.115 1.00 90.06 279 HIS A C 1
ATOM 2112 O O . HIS A 1 279 ? -7.303 19.154 -3.537 1.00 90.06 279 HIS A O 1
ATOM 2118 N N . TRP A 1 280 ? -7.772 21.039 -4.668 1.00 86.69 280 TRP A N 1
ATOM 2119 C CA . TRP A 1 280 ? -6.382 21.515 -4.775 1.00 86.69 280 TRP A CA 1
ATOM 2120 C C . TRP A 1 280 ? -5.670 21.616 -3.421 1.00 86.69 280 TRP A C 1
ATOM 2122 O O . TRP A 1 280 ? -4.529 21.197 -3.259 1.00 86.69 280 TRP A O 1
ATOM 2132 N N . TYR A 1 281 ? -6.395 22.111 -2.420 1.00 88.69 281 TYR A N 1
ATOM 2133 C CA . TYR A 1 281 ? -5.895 22.281 -1.056 1.00 88.69 281 TYR A CA 1
ATOM 2134 C C . TYR A 1 281 ? -6.134 21.056 -0.163 1.00 88.69 281 TYR A C 1
ATOM 2136 O O . TYR A 1 281 ? -6.046 21.153 1.058 1.00 88.69 281 TYR A O 1
ATOM 2144 N N . SER A 1 282 ? -6.486 19.902 -0.737 1.00 89.62 282 SER A N 1
ATOM 2145 C CA . SER A 1 282 ? -6.554 18.671 0.046 1.00 89.62 282 SER A CA 1
ATOM 2146 C C . SER A 1 282 ? -5.139 18.195 0.391 1.00 89.62 282 SER A C 1
ATOM 2148 O O . SER A 1 282 ? -4.206 18.344 -0.401 1.00 89.62 282 SER A O 1
ATOM 2150 N N . GLN A 1 283 ? -4.987 17.558 1.554 1.00 88.62 283 GLN A N 1
ATOM 2151 C CA . GLN A 1 283 ? -3.716 16.942 1.951 1.00 88.62 283 GLN A CA 1
ATOM 2152 C C . GLN A 1 283 ? -3.224 15.920 0.915 1.00 88.62 283 GLN A C 1
ATOM 2154 O O . GLN A 1 283 ? -2.036 15.868 0.617 1.00 88.62 283 GLN A O 1
ATOM 2159 N N . ALA A 1 284 ? -4.135 15.157 0.302 1.00 91.12 284 ALA A N 1
ATOM 2160 C CA . ALA A 1 284 ? -3.783 14.150 -0.695 1.00 91.12 284 ALA A CA 1
ATOM 2161 C C . ALA A 1 284 ? -3.217 14.763 -1.983 1.00 91.12 284 ALA A C 1
ATOM 2163 O O . ALA A 1 284 ? -2.180 14.314 -2.470 1.00 91.12 284 ALA A O 1
ATOM 2164 N N . THR A 1 285 ? -3.865 15.805 -2.509 1.00 93.25 285 THR A N 1
ATOM 2165 C CA . THR A 1 285 ? -3.402 16.515 -3.709 1.00 93.25 285 THR A CA 1
ATOM 2166 C C . THR A 1 285 ? -2.080 17.217 -3.432 1.00 93.25 285 THR A C 1
ATOM 2168 O O . THR A 1 285 ? -1.130 17.069 -4.196 1.00 93.25 285 THR A O 1
ATOM 2171 N N . MET A 1 286 ? -1.982 17.925 -2.304 1.00 94.62 286 MET A N 1
ATOM 2172 C CA . MET A 1 286 ? -0.778 18.663 -1.934 1.00 94.62 286 MET A CA 1
ATOM 2173 C C . MET A 1 286 ? 0.423 17.731 -1.725 1.00 94.62 286 MET A C 1
ATOM 2175 O O . MET A 1 286 ? 1.515 18.021 -2.210 1.00 94.62 286 MET A O 1
ATOM 2179 N N . ALA A 1 287 ? 0.231 16.592 -1.051 1.00 93.94 287 ALA A N 1
ATOM 2180 C CA . ALA A 1 287 ? 1.272 15.581 -0.891 1.00 93.94 287 ALA A CA 1
ATOM 2181 C C . ALA A 1 287 ? 1.710 15.005 -2.246 1.00 93.94 287 ALA A C 1
ATOM 2183 O O . ALA A 1 287 ? 2.905 14.932 -2.520 1.00 93.94 287 ALA A O 1
ATOM 2184 N N . SER A 1 288 ? 0.757 14.669 -3.121 1.00 95.88 288 SER A N 1
ATOM 2185 C CA . SER A 1 288 ? 1.052 14.173 -4.470 1.00 95.88 288 SER A CA 1
ATOM 2186 C C . SER A 1 288 ? 1.841 15.185 -5.304 1.00 95.88 288 SER A C 1
ATOM 2188 O O . SER A 1 288 ? 2.789 14.795 -5.981 1.00 95.88 288 SER A O 1
ATOM 2190 N N . ILE A 1 289 ? 1.489 16.475 -5.257 1.00 96.06 289 ILE A N 1
ATOM 2191 C CA . ILE A 1 289 ? 2.209 17.540 -5.975 1.00 96.06 289 ILE A CA 1
ATOM 2192 C C . ILE A 1 289 ? 3.635 17.673 -5.439 1.00 96.06 289 ILE A C 1
ATOM 2194 O O . ILE A 1 289 ? 4.578 17.692 -6.225 1.00 96.06 289 ILE A O 1
ATOM 2198 N N . LYS A 1 290 ? 3.808 17.720 -4.111 1.00 95.81 290 LYS A N 1
ATOM 2199 C CA . LYS A 1 290 ? 5.133 17.809 -3.478 1.00 95.81 290 LYS A CA 1
ATOM 2200 C C . LYS A 1 290 ? 6.030 16.643 -3.887 1.00 95.81 290 LYS A C 1
ATOM 2202 O O . LYS A 1 290 ? 7.168 16.875 -4.276 1.00 95.81 290 LYS A O 1
ATOM 2207 N N . VAL A 1 291 ? 5.500 15.418 -3.854 1.00 95.69 291 VAL A N 1
ATOM 2208 C CA . VAL A 1 291 ? 6.225 14.217 -4.295 1.00 95.69 291 VAL A CA 1
ATOM 2209 C C . VAL A 1 291 ? 6.546 14.289 -5.784 1.00 95.69 291 VAL A C 1
ATOM 2211 O O . VAL A 1 291 ? 7.677 14.032 -6.163 1.00 95.69 291 VAL A O 1
ATOM 2214 N N . THR A 1 292 ? 5.605 14.726 -6.624 1.00 96.88 292 THR A N 1
ATOM 2215 C CA . THR A 1 292 ? 5.840 14.875 -8.071 1.00 96.88 292 THR A CA 1
ATOM 2216 C C . THR A 1 292 ? 6.998 15.834 -8.355 1.00 96.88 292 THR A C 1
ATOM 2218 O O . THR A 1 292 ? 7.900 15.507 -9.118 1.00 96.88 292 THR A O 1
ATOM 2221 N N . VAL A 1 293 ? 6.998 17.011 -7.722 1.00 97.44 293 VAL A N 1
ATOM 2222 C CA . VAL A 1 293 ? 8.058 18.014 -7.901 1.00 97.44 293 VAL A CA 1
ATOM 2223 C C . VAL A 1 293 ? 9.397 17.499 -7.372 1.00 97.44 293 VAL A C 1
ATOM 2225 O O . VAL A 1 293 ? 10.416 17.672 -8.038 1.00 97.44 293 VAL A O 1
ATOM 2228 N N . ALA A 1 294 ? 9.398 16.844 -6.208 1.00 96.19 294 ALA A N 1
ATOM 2229 C CA . ALA A 1 294 ? 10.605 16.290 -5.606 1.00 96.19 294 ALA A CA 1
ATOM 2230 C C . ALA A 1 294 ? 11.217 15.167 -6.460 1.00 96.19 294 ALA A C 1
ATOM 2232 O O . ALA A 1 294 ? 12.397 15.257 -6.788 1.00 96.19 294 ALA A O 1
ATOM 2233 N N . CYS A 1 295 ? 10.424 14.174 -6.878 1.00 95.06 295 CYS A N 1
ATOM 2234 C CA . CYS A 1 295 ? 10.892 13.047 -7.691 1.00 95.06 295 CYS A CA 1
ATOM 2235 C C . CYS A 1 295 ? 11.397 13.506 -9.065 1.00 95.06 295 CYS A C 1
ATOM 2237 O O . CYS A 1 295 ? 12.459 13.073 -9.503 1.00 95.06 295 CYS A O 1
ATOM 2239 N N . LEU A 1 296 ? 10.703 14.436 -9.738 1.00 95.25 296 LEU A N 1
ATOM 2240 C CA . LEU A 1 296 ? 11.187 14.976 -11.016 1.00 95.25 296 LEU A CA 1
ATOM 2241 C C . LEU A 1 296 ? 12.485 15.762 -10.847 1.00 95.25 296 LEU A C 1
ATOM 2243 O O . LEU A 1 296 ? 13.413 15.583 -11.634 1.00 95.25 296 LEU A O 1
ATOM 2247 N N . GLY A 1 297 ? 12.564 16.617 -9.825 1.00 95.62 297 GLY A N 1
ATOM 2248 C CA . GLY A 1 297 ? 13.773 17.382 -9.533 1.00 95.62 297 GLY A CA 1
ATOM 2249 C C . GLY A 1 297 ? 14.961 16.472 -9.226 1.00 95.62 297 GLY A C 1
ATOM 2250 O O . GLY A 1 297 ? 16.022 16.627 -9.826 1.00 95.62 297 GLY A O 1
ATOM 2251 N N . ALA A 1 298 ? 14.767 15.488 -8.345 1.00 94.69 298 ALA A N 1
ATOM 2252 C CA . ALA A 1 298 ? 15.788 14.511 -7.986 1.00 94.69 298 ALA A CA 1
ATOM 2253 C C . ALA A 1 298 ? 16.193 13.632 -9.179 1.00 94.69 298 ALA A C 1
ATOM 2255 O O . ALA A 1 298 ? 17.384 13.420 -9.389 1.00 94.69 298 ALA A O 1
ATOM 2256 N N . GLY A 1 299 ? 15.238 13.190 -10.002 1.00 93.50 299 GLY A N 1
ATOM 2257 C CA . GLY A 1 299 ? 15.503 12.393 -11.199 1.00 93.50 299 GLY A CA 1
ATOM 2258 C C . GLY A 1 299 ? 16.318 13.157 -12.242 1.00 93.50 299 GLY A C 1
ATOM 2259 O O . GLY A 1 299 ? 17.328 12.651 -12.723 1.00 93.50 299 GLY A O 1
ATOM 2260 N N . VAL A 1 300 ? 15.939 14.402 -12.553 1.00 95.06 300 VAL A N 1
ATOM 2261 C CA . VAL A 1 300 ? 16.676 15.250 -13.509 1.00 95.06 300 VAL A CA 1
ATOM 2262 C C . VAL A 1 300 ? 18.082 15.565 -13.003 1.00 95.06 300 VAL A C 1
ATOM 2264 O O . VAL A 1 300 ? 19.040 15.453 -13.766 1.00 95.06 300 VAL A O 1
ATOM 2267 N N . LEU A 1 301 ? 18.224 15.932 -11.725 1.00 94.62 301 LEU A N 1
ATOM 2268 C CA . LEU A 1 301 ? 19.535 16.196 -11.128 1.00 94.62 301 LEU A CA 1
ATOM 2269 C C . LEU A 1 301 ? 20.400 14.934 -11.085 1.00 94.62 301 LEU A C 1
ATOM 2271 O O . LEU A 1 301 ? 21.581 15.004 -11.405 1.00 94.62 301 LEU A O 1
ATOM 2275 N N . GLY A 1 302 ? 19.819 13.781 -10.747 1.00 92.56 302 GLY A N 1
ATOM 2276 C CA . GLY A 1 302 ? 20.525 12.503 -10.723 1.00 92.56 302 GLY A CA 1
ATOM 2277 C C . GLY A 1 302 ? 21.073 12.121 -12.095 1.00 92.56 302 GLY A C 1
ATOM 2278 O O . GLY A 1 302 ? 22.251 11.790 -12.206 1.00 92.56 302 GLY A O 1
ATOM 2279 N N . ILE A 1 303 ? 20.259 12.261 -13.146 1.00 93.88 303 ILE A N 1
ATOM 2280 C CA . ILE A 1 303 ? 20.689 12.029 -14.533 1.00 93.88 303 ILE A CA 1
ATOM 2281 C C . ILE A 1 303 ? 21.784 13.028 -14.929 1.00 93.88 303 ILE A C 1
ATOM 2283 O O . ILE A 1 303 ? 22.808 12.629 -15.476 1.00 93.88 303 ILE A O 1
ATOM 2287 N N . ALA A 1 304 ? 21.625 14.316 -14.606 1.00 93.19 304 ALA A N 1
ATOM 2288 C CA . ALA A 1 304 ? 22.631 15.338 -14.906 1.00 93.19 304 ALA A CA 1
ATOM 2289 C C . ALA A 1 304 ? 23.971 15.101 -14.181 1.00 93.19 304 ALA A C 1
ATOM 2291 O O . ALA A 1 304 ? 25.025 15.466 -14.699 1.00 93.19 304 ALA A O 1
ATOM 2292 N N . CYS A 1 305 ? 23.940 14.474 -13.002 1.00 93.38 305 CYS A N 1
ATOM 2293 C CA . CYS A 1 305 ? 25.123 14.043 -12.258 1.00 93.38 305 CYS A CA 1
ATOM 2294 C C . CYS A 1 305 ? 25.697 12.691 -12.728 1.00 93.38 305 CYS A C 1
ATOM 2296 O O . CYS A 1 305 ? 26.720 12.269 -12.191 1.00 93.38 305 CYS A O 1
ATOM 2298 N N . GLY A 1 306 ? 25.078 12.026 -13.711 1.00 89.38 306 GLY A N 1
ATOM 2299 C CA . GLY A 1 306 ? 25.542 10.753 -14.270 1.00 89.38 306 GLY A CA 1
ATOM 2300 C C . GLY A 1 306 ? 25.147 9.513 -13.460 1.00 89.38 306 GLY A C 1
ATOM 2301 O O . GLY A 1 306 ? 25.876 8.525 -13.468 1.00 89.38 306 GLY A O 1
ATOM 2302 N N . PHE A 1 307 ? 24.038 9.552 -12.713 1.00 89.19 307 PHE A N 1
ATOM 2303 C CA . PHE A 1 307 ? 23.527 8.371 -12.012 1.00 89.19 307 PHE A CA 1
ATOM 2304 C C . PHE A 1 307 ? 22.623 7.506 -12.897 1.00 89.19 307 PHE A C 1
ATOM 2306 O O . PHE A 1 307 ? 21.610 7.969 -13.412 1.00 89.19 307 PHE A O 1
ATOM 2313 N N . ASP A 1 308 ? 22.906 6.201 -12.923 1.00 84.69 308 ASP A N 1
ATOM 2314 C CA . ASP A 1 308 ? 22.169 5.202 -13.717 1.00 84.69 308 ASP A CA 1
ATOM 2315 C C . ASP A 1 308 ? 20.882 4.672 -13.056 1.00 84.69 308 ASP A C 1
ATOM 2317 O O . ASP A 1 308 ? 20.312 3.672 -13.506 1.00 84.69 308 ASP A O 1
ATOM 2321 N N . ARG A 1 309 ? 20.456 5.274 -11.938 1.00 83.75 309 ARG A N 1
ATOM 2322 C CA . ARG A 1 309 ? 19.329 4.814 -11.101 1.00 83.75 309 ARG A CA 1
ATOM 2323 C C . ARG A 1 309 ? 18.299 5.920 -10.844 1.00 83.75 309 ARG A C 1
ATOM 2325 O O . ARG A 1 309 ? 18.063 6.293 -9.694 1.00 83.75 309 ARG A O 1
ATOM 2332 N N . PRO A 1 310 ? 17.670 6.467 -11.900 1.00 81.88 310 PRO A N 1
ATOM 2333 C CA . PRO A 1 310 ? 16.585 7.441 -11.757 1.00 81.88 310 PRO A CA 1
ATOM 2334 C C . PRO A 1 310 ? 15.349 6.871 -11.036 1.00 81.88 310 PRO A C 1
ATOM 2336 O O . PRO A 1 310 ? 14.497 7.635 -10.600 1.00 81.88 310 PRO A O 1
ATOM 2339 N N . ASP A 1 311 ? 15.242 5.546 -10.892 1.00 82.88 311 ASP A N 1
ATOM 2340 C CA . ASP A 1 311 ? 14.199 4.854 -10.129 1.00 82.88 311 ASP A CA 1
ATOM 2341 C C . ASP A 1 311 ? 14.301 5.059 -8.604 1.00 82.88 311 ASP A C 1
ATOM 2343 O O . ASP A 1 311 ? 13.370 4.699 -7.885 1.00 82.88 311 ASP A O 1
ATOM 2347 N N . TRP A 1 312 ? 15.406 5.627 -8.105 1.00 83.12 312 TRP A N 1
ATOM 2348 C CA . TRP A 1 312 ? 15.607 5.957 -6.684 1.00 83.12 312 TRP A CA 1
ATOM 2349 C C . TRP A 1 312 ? 15.119 7.357 -6.283 1.00 83.12 312 TRP A C 1
ATOM 2351 O O . TRP A 1 312 ? 15.148 7.681 -5.094 1.00 83.12 312 TRP A O 1
ATOM 2361 N N . ALA A 1 313 ? 14.725 8.184 -7.255 1.00 74.62 313 ALA A N 1
ATOM 2362 C CA . ALA A 1 313 ? 14.225 9.545 -7.049 1.00 74.62 313 ALA A CA 1
ATOM 2363 C C . ALA A 1 313 ? 12.768 9.570 -6.557 1.00 74.62 313 ALA A C 1
ATOM 2365 O O . ALA A 1 313 ? 12.451 10.444 -5.718 1.00 74.62 313 ALA A O 1
#

pLDDT: mean 83.27, std 13.55, range [41.53, 97.44]

Foldseek 3Di:
DCPVLVVCVVVVNPLLSVLLVLLLVLLVQLPLAQLVVSLVRLVVLLLLQLVLLLVLLVLLLVQPVCVVVVHDLCSLLSLLVSLLVQLLVQLLLCQLVVDDPPGCVSSSQNSSVSSCSVVVVDNSVVSSVSSSNSSVVSSVVSSVCCVVPSCVSLVVLLVVLLVLLVVLLVDPDDDPVSLVVSLVSLLSNLVNLVSVVQDAFQGGPQDPDDDPVNVVSVVSQVSSLVSLLSSLVRDPCVPPPPCPVVQVVDPDRRQDDSVDSTRDHHDDDSVVSSVVQPDCPHPSNVSSVVSSVVLSVCLVVCSVVPHPRSSVD